Protein AF-A0A1W1V4Y1-F1 (afdb_monomer)

Solvent-accessible surface area (backbone atoms only — not comparable to full-atom values): 14354 Å² total; per-residue (Å²): 135,88,80,83,41,69,47,66,32,43,79,47,67,92,72,78,54,68,66,58,36,51,53,50,29,62,53,61,60,69,43,71,47,41,25,18,29,43,71,65,24,47,49,53,44,54,77,44,65,45,82,58,72,76,42,79,28,18,48,56,72,41,52,52,57,50,89,77,50,53,42,65,62,13,47,52,56,36,49,77,66,70,46,64,80,89,38,52,30,38,37,36,24,46,59,70,66,102,56,64,66,65,32,44,44,20,54,12,54,33,50,32,54,44,32,75,73,54,34,37,40,34,30,46,45,85,48,68,71,68,14,50,58,31,47,49,58,24,58,72,62,32,85,56,82,66,43,72,58,89,66,82,69,51,75,66,54,46,43,8,36,56,46,58,33,59,34,38,38,26,51,39,56,66,58,50,51,43,28,52,37,46,52,35,32,70,45,57,37,30,88,47,72,68,41,51,55,52,38,42,68,67,68,49,78,91,68,47,44,51,89,75,41,46,32,73,58,54,42,49,50,52,51,50,40,62,78,41,27,70,61,49,29,53,52,40,61,59,47,44,52,61,42,21,60,29,14,43,48,46,56,55,52,50,51,54,62,51,51,57,55,53,57,58,58,76,75,108

pLDDT: mean 93.28, std 7.86, range [42.66, 98.88]

Foldseek 3Di:
DDDAAEAAQAADDPPDDPVVLQVCLVVQLPHPYAEHAFPVSVVSNVVSVRPGDYHHFHALLLLDALVPQALVLLVVLCVVLVWPLVFAEEEEEEADDPADLVLLLLVQVLQLVVVVVGYAYEYDYPDPPRRVVSVVSSVVN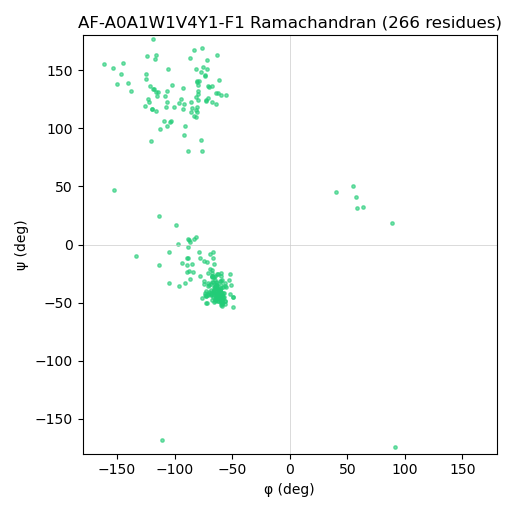HPGDHTYDHDDDDLSSLLSNLLSHAEYEYQDQSNVSSNLNNLHQYAYAYPDVSSQRVCVLLPDRPHHYSRDRHNVSSNVSRVVSNVCSVVSSVSSVVSSVVNNVSSCVSVVVVVVSVVVVVVVVVVD

Mean predicted aligned error: 4.72 Å

Organism: NCBI:txid656914

Nearest PDB structures (foldseek):
  9cm8-assembly1_A  TM=6.170E-01  e=1.770E-06  Paenibacillus alvei
  6vlc-assembly1_A  TM=6.369E-01  e=9.002E-06  Neisseria meningitidis Z2491
  3ot5-assembly5_A  TM=6.126E-01  e=2.088E-05  Listeria monocytogenes EGD-e
  3tov-assembly1_A  TM=5.049E-01  e=1.065E-05  Veillonella parvula DSM 2008
  3ot5-assembly5_C-2  TM=6.397E-01  e=1.188E-04  Listeria monocytogenes EGD-e

Sequence (268 aa):
MRKKILIYSQGIGPVTDKRNRLLTGIILNKVAAITVRDTESKKDLEDMKIKQEIILAADPVLGNEAEEIDENIGQELLELANVDINKKLLAVSLREWPVERENYEAIARTCDHFAAEGWEIIFLPMHFPDDISAGREVLKEMKEEAVLLKQNYSPYETLCILKKCDLIVSMRLHALIMGAVVQKPIVAISYDPKIDSFMQSLGFYDILQINNLKENKLTGQIQTAWDQKDTIISDLKVKSRELKIRALIPAEKAQELLKDNLLSKAKQ

Radius of gyration: 20.4 Å; Cα contacts (8 Å, |Δi|>4): 456; chains: 1; bounding box: 54×40×56 Å

Secondary structure (DSSP, 8-state):
-----EEEEE-------HHHHHHHHHHHTTSSEEEESSHHHHHHHHTTT--S-EEE---GGGGS-GGGS-HHHHHHHHHHTT--TTSEEEEEE-------HHHHHHHHHHHHHHHHTTEEEEE--SSTTTTHHHHHHHHHH-SS--EEP-S---HHHHHHHHHH-SEEEESSHHHHHHHHHTT--EEEEESSHHHHHHHHHTT----EEGGG--HHHHHHHHHHHHHTHHHHHHHHHHHHHHHHHHHHHHHHHHHHHHHHHHHHHHT-

InterPro domains:
  IPR007345 Polysaccharide pyruvyl transferase [PF04230] (2-193)

Structure (mmCIF, N/CA/C/O backbone):
data_AF-A0A1W1V4Y1-F1
#
_entry.id   AF-A0A1W1V4Y1-F1
#
loop_
_atom_site.group_PDB
_atom_site.id
_atom_site.type_symbol
_atom_site.label_atom_id
_atom_site.label_alt_id
_atom_site.label_comp_id
_atom_site.label_asym_id
_atom_site.label_entity_id
_atom_site.label_seq_id
_atom_site.pdbx_PDB_ins_code
_atom_site.Cartn_x
_atom_site.Cartn_y
_atom_site.Cartn_z
_atom_site.occupancy
_atom_site.B_iso_or_equiv
_atom_site.auth_seq_id
_atom_site.auth_comp_id
_atom_site.auth_asym_id
_atom_site.auth_atom_id
_atom_site.pdbx_PDB_model_num
ATOM 1 N N . MET A 1 1 ? -35.284 -6.840 18.418 1.00 49.84 1 MET A N 1
ATOM 2 C CA . MET A 1 1 ? -33.878 -7.144 18.778 1.00 49.84 1 MET A CA 1
ATOM 3 C C . MET A 1 1 ? -32.990 -5.968 18.389 1.00 49.84 1 MET A C 1
ATOM 5 O O . MET A 1 1 ? -32.920 -5.663 17.206 1.00 49.84 1 MET A O 1
ATOM 9 N N . ARG A 1 2 ? -32.337 -5.285 19.340 1.00 77.25 2 ARG A N 1
ATOM 10 C CA . ARG A 1 2 ? -31.279 -4.309 19.014 1.00 77.25 2 ARG A CA 1
ATOM 11 C C . ARG A 1 2 ? -29.973 -5.083 18.816 1.00 77.25 2 ARG A C 1
ATOM 13 O O . ARG A 1 2 ? -29.476 -5.671 19.769 1.00 77.25 2 ARG A O 1
ATOM 20 N N . LYS A 1 3 ? -29.466 -5.147 17.580 1.00 86.62 3 LYS A N 1
ATOM 21 C CA . LYS A 1 3 ? -28.148 -5.736 17.291 1.00 86.62 3 LYS A CA 1
ATOM 22 C C . LYS A 1 3 ? -27.060 -4.800 17.835 1.00 86.62 3 LYS A C 1
ATOM 24 O O . LYS A 1 3 ? -27.172 -3.590 17.653 1.00 86.62 3 LYS A O 1
ATOM 29 N N . LYS A 1 4 ? -26.032 -5.346 18.495 1.00 90.81 4 LYS A N 1
ATOM 30 C CA . LYS A 1 4 ? -24.825 -4.588 18.868 1.00 90.81 4 LYS A CA 1
ATOM 31 C C . LYS A 1 4 ? -24.032 -4.274 17.592 1.00 90.81 4 LYS A C 1
ATOM 33 O O . LYS A 1 4 ? -23.889 -5.152 16.745 1.00 90.81 4 LYS A O 1
ATOM 38 N N . ILE A 1 5 ? -23.554 -3.040 17.453 1.00 93.75 5 ILE A N 1
ATOM 39 C CA . ILE A 1 5 ? -22.795 -2.565 16.284 1.00 93.75 5 ILE A CA 1
ATOM 40 C C . ILE A 1 5 ? -21.389 -2.191 16.755 1.00 93.75 5 ILE A C 1
ATOM 42 O O . ILE A 1 5 ? -21.265 -1.467 17.735 1.00 93.75 5 ILE A O 1
ATOM 46 N N . LEU A 1 6 ? -20.350 -2.659 16.071 1.00 95.12 6 LEU A N 1
ATOM 47 C CA . LEU A 1 6 ? -18.959 -2.264 16.299 1.00 95.12 6 LEU A CA 1
ATOM 48 C C . LEU A 1 6 ? -18.459 -1.552 15.044 1.00 95.12 6 LEU A C 1
ATOM 50 O O . LEU A 1 6 ? -18.577 -2.096 13.947 1.00 95.12 6 LEU A O 1
ATOM 54 N N . ILE A 1 7 ? -17.898 -0.354 15.202 1.00 95.75 7 ILE A N 1
ATOM 55 C CA . ILE A 1 7 ? -17.102 0.260 14.136 1.00 95.75 7 ILE A CA 1
ATOM 56 C C . ILE A 1 7 ? -15.712 -0.358 14.196 1.00 95.75 7 ILE A C 1
ATOM 58 O O . ILE A 1 7 ? -15.049 -0.252 15.227 1.00 95.75 7 ILE A O 1
ATOM 62 N N . TYR A 1 8 ? -15.313 -1.034 13.121 1.00 95.44 8 TYR A N 1
ATOM 63 C CA . TYR A 1 8 ? -14.134 -1.896 13.076 1.00 95.44 8 TYR A CA 1
ATOM 64 C C . TYR A 1 8 ? -13.010 -1.231 12.273 1.00 95.44 8 TYR A C 1
ATOM 66 O O . TYR A 1 8 ? -13.080 -1.203 11.042 1.00 95.44 8 TYR A O 1
ATOM 74 N N . SER A 1 9 ? -12.024 -0.660 12.974 1.00 93.81 9 SER A N 1
ATOM 75 C CA . SER A 1 9 ? -10.839 0.025 12.434 1.00 93.81 9 SER A CA 1
ATOM 76 C C . SER A 1 9 ? -11.112 0.898 11.208 1.00 93.81 9 SER A C 1
ATOM 78 O O . SER A 1 9 ? -10.392 0.853 10.213 1.00 93.81 9 SER A O 1
ATOM 80 N N . GLN A 1 10 ? -12.175 1.700 11.249 1.00 90.44 10 GLN A N 1
ATOM 81 C CA . GLN A 1 10 ? -12.516 2.545 10.108 1.00 90.44 10 GLN A CA 1
ATOM 82 C C . GLN A 1 10 ? -11.640 3.796 10.077 1.00 90.44 10 GLN A C 1
ATOM 84 O O . GLN A 1 10 ? -11.431 4.440 11.105 1.00 90.44 10 GLN A O 1
ATOM 89 N N . GLY A 1 11 ? -11.166 4.147 8.881 1.00 88.62 11 GLY A N 1
ATOM 90 C CA . GLY A 1 11 ? -10.631 5.477 8.609 1.00 88.62 11 GLY A CA 1
ATOM 91 C C . GLY A 1 11 ? -11.790 6.436 8.344 1.00 88.62 11 GLY A C 1
ATOM 92 O O . GLY A 1 11 ? -12.515 6.267 7.364 1.00 88.62 11 GLY A O 1
ATOM 93 N N . ILE A 1 12 ? -11.981 7.433 9.200 1.00 87.69 12 ILE A N 1
ATOM 94 C CA . ILE A 1 12 ? -13.090 8.384 9.156 1.00 87.69 12 ILE A CA 1
ATOM 95 C C . ILE A 1 12 ? -12.558 9.782 8.860 1.00 87.69 12 ILE A C 1
ATOM 97 O O . ILE A 1 12 ? -11.643 10.272 9.507 1.00 87.69 12 ILE A O 1
ATOM 101 N N . GLY A 1 13 ? -13.191 10.435 7.889 1.00 79.38 13 GLY A N 1
ATOM 102 C CA . GLY A 1 13 ? -12.946 11.834 7.579 1.00 79.38 13 GLY A CA 1
ATOM 103 C C . GLY A 1 13 ? -11.862 12.107 6.526 1.00 79.38 13 GLY A C 1
ATOM 104 O O . GLY A 1 13 ? -11.380 11.163 5.883 1.00 79.38 13 GLY A O 1
ATOM 105 N N . PRO A 1 14 ? -11.538 13.399 6.308 1.00 81.62 14 PRO A N 1
ATOM 106 C CA . PRO A 1 14 ? -12.133 14.541 7.009 1.00 81.62 14 PRO A CA 1
ATOM 107 C C . PRO A 1 14 ? -13.616 14.738 6.646 1.00 81.62 14 PRO A C 1
ATOM 109 O O . PRO A 1 14 ? -13.966 14.894 5.476 1.00 81.62 14 PRO A O 1
ATOM 112 N N . VAL A 1 15 ? -14.516 14.725 7.637 1.00 86.00 15 VAL A N 1
ATOM 113 C CA . VAL A 1 15 ? -15.945 15.017 7.397 1.00 86.00 15 VAL A CA 1
ATOM 114 C C . VAL A 1 15 ? -16.171 16.512 7.587 1.00 86.00 15 VAL A C 1
ATOM 116 O O . VAL A 1 15 ? -16.256 17.000 8.716 1.00 86.00 15 VAL A O 1
ATOM 119 N N . THR A 1 16 ? -16.270 17.247 6.481 1.00 87.62 16 THR A N 1
ATOM 120 C CA . THR A 1 16 ? -16.309 18.720 6.488 1.00 87.62 16 THR A CA 1
ATOM 121 C C . THR A 1 16 ? -17.725 19.303 6.570 1.00 87.62 16 THR A C 1
ATOM 123 O O . THR A 1 16 ? -17.928 20.331 7.218 1.00 87.62 16 THR A O 1
ATOM 126 N N . ASP A 1 17 ? -18.735 18.651 5.978 1.00 92.88 17 ASP A N 1
ATOM 127 C CA . ASP A 1 17 ? -20.126 19.135 6.009 1.00 92.88 17 ASP A CA 1
ATOM 128 C C . ASP A 1 17 ? -20.740 18.994 7.416 1.00 92.88 17 ASP A C 1
ATOM 130 O O . ASP A 1 17 ? -20.778 17.912 8.008 1.00 92.88 17 ASP A O 1
ATOM 134 N N . LYS A 1 18 ? -21.270 20.103 7.951 1.00 92.12 18 LYS A N 1
ATOM 135 C CA . LYS A 1 18 ? -21.829 20.179 9.313 1.00 92.12 18 LYS A CA 1
ATOM 136 C C . LYS A 1 18 ? -22.992 19.209 9.554 1.00 92.12 18 LYS A C 1
ATOM 138 O O . LYS A 1 18 ? -23.121 18.694 10.664 1.00 92.12 18 LYS A O 1
ATOM 143 N N . ARG A 1 19 ? -23.840 18.955 8.550 1.00 93.94 19 ARG A N 1
ATOM 144 C CA . ARG A 1 19 ? -24.970 18.017 8.666 1.00 93.94 19 ARG A CA 1
ATOM 145 C C . ARG A 1 19 ? -24.456 16.587 8.742 1.00 93.94 19 ARG A C 1
ATOM 147 O O . ARG A 1 19 ? -24.913 15.835 9.599 1.00 93.94 19 ARG A O 1
ATOM 154 N N . ASN A 1 20 ? -23.465 16.247 7.920 1.00 92.88 20 ASN A N 1
ATOM 155 C CA . ASN A 1 20 ? -22.825 14.932 7.963 1.00 92.88 20 ASN A CA 1
ATOM 156 C C . ASN A 1 20 ? -22.153 14.699 9.319 1.00 92.88 20 ASN A C 1
ATOM 158 O O . ASN A 1 20 ? -22.363 13.654 9.923 1.00 92.88 20 ASN A O 1
ATOM 162 N N . ARG A 1 21 ? -21.441 15.698 9.858 1.00 93.06 21 ARG A N 1
ATOM 163 C CA . ARG A 1 21 ? -20.854 15.624 11.209 1.00 93.06 21 ARG A CA 1
ATOM 164 C C . ARG A 1 21 ? -21.907 15.363 12.290 1.00 93.06 21 ARG A C 1
ATOM 166 O O . ARG A 1 21 ? -21.713 14.495 13.138 1.00 93.06 21 ARG A O 1
ATOM 173 N N . LEU A 1 22 ? -23.038 16.074 12.246 1.00 91.38 22 LEU A N 1
ATOM 174 C CA . LEU A 1 22 ? -24.136 15.879 13.199 1.00 91.38 22 LEU A CA 1
ATOM 175 C C . LEU A 1 22 ? -24.725 14.463 13.110 1.00 91.38 22 LEU A C 1
ATOM 177 O O . LEU A 1 22 ? -24.887 13.800 14.134 1.00 91.38 22 LEU A O 1
ATOM 181 N N . LEU A 1 23 ? -25.035 13.994 11.899 1.00 92.62 23 LEU A N 1
ATOM 182 C CA . LEU A 1 23 ? -25.598 12.659 11.677 1.00 92.62 23 LEU A CA 1
ATOM 183 C C . LEU A 1 23 ? -24.630 11.557 12.115 1.00 92.62 23 LEU A C 1
ATOM 185 O O . LEU A 1 23 ? -25.038 10.644 12.834 1.00 92.62 23 LEU A O 1
ATOM 189 N N . THR A 1 24 ? -23.350 11.678 11.757 1.00 92.25 24 THR A N 1
ATOM 190 C CA . THR A 1 24 ? -22.285 10.772 12.201 1.00 92.25 24 THR A CA 1
ATOM 191 C C . THR A 1 24 ? -22.227 10.714 13.723 1.00 92.25 24 THR A C 1
ATOM 193 O O . THR A 1 24 ? -22.294 9.625 14.289 1.00 92.25 24 THR A O 1
ATOM 196 N N . GLY A 1 25 ? -22.219 11.863 14.408 1.00 91.75 25 GLY A N 1
ATOM 197 C CA . GLY A 1 25 ? -22.251 11.912 15.870 1.00 91.75 25 GLY A CA 1
ATOM 198 C C . GLY A 1 25 ? -23.483 11.221 16.468 1.00 91.75 25 GLY A C 1
ATOM 199 O O . GLY A 1 25 ? -23.361 10.453 17.422 1.00 91.75 25 GLY A O 1
ATOM 200 N N . ILE A 1 26 ? -24.677 11.430 15.903 1.00 91.44 26 ILE A N 1
ATOM 201 C CA . ILE A 1 26 ? -25.915 10.779 16.374 1.00 91.44 26 ILE A CA 1
ATOM 202 C C . ILE A 1 26 ? -25.847 9.254 16.221 1.00 91.44 26 ILE A C 1
ATOM 204 O O . ILE A 1 26 ? -26.304 8.533 17.111 1.00 91.44 26 ILE A O 1
ATOM 208 N N . ILE A 1 27 ? -25.322 8.760 15.099 1.00 92.19 27 ILE A N 1
ATOM 209 C CA . ILE A 1 27 ? -25.234 7.324 14.805 1.00 92.19 27 ILE A CA 1
ATOM 210 C C . ILE A 1 27 ? -24.165 6.671 15.677 1.00 92.19 27 ILE A C 1
ATOM 212 O O . ILE A 1 27 ? -24.445 5.678 16.347 1.00 92.19 27 ILE A O 1
ATOM 216 N N . LEU A 1 28 ? -22.964 7.248 15.713 1.00 93.88 28 LEU A N 1
ATOM 217 C CA . LEU A 1 28 ? -21.830 6.681 16.434 1.00 93.88 28 LEU A CA 1
ATOM 218 C C . LEU A 1 28 ? -22.039 6.681 17.948 1.00 93.88 28 LEU A C 1
ATOM 220 O O . LEU A 1 28 ? -21.608 5.754 18.614 1.00 93.88 28 LEU A O 1
ATOM 224 N N . ASN A 1 29 ? -22.818 7.609 18.507 1.00 92.62 29 ASN A N 1
ATOM 225 C CA . ASN A 1 29 ? -23.200 7.536 19.921 1.00 92.62 29 ASN A CA 1
ATOM 226 C C . ASN A 1 29 ? -24.169 6.383 20.266 1.00 92.62 29 ASN A C 1
ATOM 228 O O . ASN A 1 29 ? -24.440 6.160 21.447 1.00 92.62 29 ASN A O 1
ATOM 232 N N . LYS A 1 30 ? -24.708 5.657 19.276 1.00 92.25 30 LYS A N 1
ATOM 233 C CA . LYS A 1 30 ? -25.628 4.519 19.472 1.00 92.25 30 LYS A CA 1
ATOM 234 C C . LYS A 1 30 ? -24.982 3.153 19.235 1.00 92.25 30 LYS A C 1
ATOM 236 O O . LYS A 1 30 ? -25.651 2.140 19.447 1.00 92.25 30 LYS A O 1
ATOM 241 N N . VAL A 1 31 ? -23.739 3.106 18.759 1.00 93.62 31 VAL A N 1
ATOM 242 C CA . VAL A 1 31 ? -23.027 1.839 18.532 1.00 93.62 31 VAL A CA 1
ATOM 243 C C . VAL A 1 31 ? -22.543 1.259 19.867 1.00 93.62 31 VAL A C 1
ATOM 245 O O . VAL A 1 31 ? -22.683 1.889 20.908 1.00 93.62 31 VAL A O 1
ATOM 248 N N . ALA A 1 32 ? -22.072 0.019 19.883 1.00 94.25 32 ALA A N 1
ATOM 249 C CA . ALA A 1 32 ? -21.598 -0.636 21.101 1.00 94.25 32 ALA A CA 1
ATOM 250 C C . ALA A 1 32 ? -20.122 -0.333 21.396 1.00 94.25 32 ALA A C 1
ATOM 252 O O . ALA A 1 32 ? -19.730 -0.336 22.558 1.00 94.25 32 ALA A O 1
ATOM 253 N N . ALA A 1 33 ? -19.317 -0.103 20.357 1.00 95.38 33 ALA A N 1
ATOM 254 C CA . ALA A 1 33 ? -17.924 0.307 20.476 1.00 95.38 33 ALA A CA 1
ATOM 255 C C . ALA A 1 33 ? -17.425 0.928 19.166 1.00 95.38 33 ALA A C 1
ATOM 257 O O . ALA A 1 33 ? -17.943 0.629 18.080 1.00 95.38 33 ALA A O 1
ATOM 258 N N . ILE A 1 34 ? -16.401 1.772 19.280 1.00 96.88 34 ILE A N 1
ATOM 259 C CA . ILE A 1 34 ? -15.782 2.467 18.156 1.00 96.88 34 ILE A CA 1
ATOM 260 C C . ILE A 1 34 ? -14.284 2.187 18.168 1.00 96.88 34 ILE A C 1
ATOM 262 O O . ILE A 1 34 ? -13.589 2.554 19.113 1.00 96.88 34 ILE A O 1
ATOM 266 N N . THR A 1 35 ? -13.793 1.571 17.095 1.00 96.81 35 THR A N 1
ATOM 267 C CA . THR A 1 35 ? -12.362 1.457 16.807 1.00 96.81 35 THR A CA 1
ATOM 268 C C . THR A 1 35 ? -12.050 2.174 15.496 1.00 96.81 35 THR A C 1
ATOM 270 O O . THR A 1 35 ? -12.777 2.029 14.507 1.00 96.81 35 THR A O 1
ATOM 273 N N . VAL A 1 36 ? -10.986 2.972 15.494 1.00 94.81 36 VAL A N 1
ATOM 274 C CA . VAL A 1 36 ? -10.492 3.714 14.323 1.00 94.81 36 VAL A CA 1
ATOM 275 C C . VAL A 1 36 ? -9.030 3.371 14.083 1.00 94.81 36 VAL A C 1
ATOM 277 O O . VAL A 1 36 ? -8.308 3.107 15.039 1.00 94.81 36 VAL A O 1
ATOM 280 N N . ARG A 1 37 ? -8.598 3.345 12.820 1.00 91.19 37 ARG A N 1
ATOM 281 C CA . ARG A 1 37 ? -7.256 2.853 12.452 1.00 91.19 37 ARG A CA 1
ATOM 282 C C . ARG A 1 37 ? -6.146 3.903 12.471 1.00 91.19 37 ARG A C 1
ATOM 284 O O . ARG A 1 37 ? -4.982 3.541 12.349 1.00 91.19 37 ARG A O 1
ATOM 291 N N . ASP A 1 38 ? -6.500 5.181 12.572 1.00 87.88 38 ASP A N 1
ATOM 292 C CA . ASP A 1 38 ? -5.559 6.297 12.487 1.00 87.88 38 ASP A CA 1
ATOM 293 C C . ASP A 1 38 ? -5.950 7.456 13.420 1.00 87.88 38 ASP A C 1
ATOM 295 O O . ASP A 1 38 ? -7.097 7.586 13.871 1.00 87.88 38 ASP A O 1
ATOM 299 N N . THR A 1 39 ? -4.951 8.265 13.775 1.00 89.19 39 THR A N 1
ATOM 300 C CA . THR A 1 39 ? -5.067 9.367 14.741 1.00 89.19 39 THR A CA 1
ATOM 301 C C . THR A 1 39 ? -5.943 10.504 14.235 1.00 89.19 39 THR A C 1
ATOM 303 O O . THR A 1 39 ? -6.649 11.142 15.014 1.00 89.19 39 THR A O 1
ATOM 306 N N . GLU A 1 40 ? -5.931 10.732 12.931 1.00 88.19 40 GLU A N 1
ATOM 307 C CA . GLU A 1 40 ? -6.703 11.738 12.223 1.00 88.19 40 GLU A CA 1
ATOM 308 C C . GLU A 1 40 ? -8.186 11.416 12.344 1.00 88.19 40 GLU A C 1
ATOM 310 O O . GLU A 1 40 ? -8.960 12.272 12.756 1.00 88.19 40 GLU A O 1
ATOM 315 N N . SER A 1 41 ? -8.564 10.159 12.111 1.00 91.12 41 SER A N 1
ATOM 316 C CA . SER A 1 41 ? -9.927 9.666 12.304 1.00 91.12 41 SER A CA 1
ATOM 317 C C . SER A 1 41 ? -10.392 9.828 13.742 1.00 91.12 41 SER A C 1
ATOM 319 O O . SER A 1 41 ? -11.521 10.258 13.982 1.00 91.12 41 SER A O 1
ATOM 321 N N . LYS A 1 42 ? -9.528 9.506 14.714 1.00 92.94 42 LYS A N 1
ATOM 322 C CA . LYS A 1 42 ? -9.837 9.704 16.135 1.00 92.94 42 LYS A CA 1
ATOM 323 C C . LYS A 1 42 ? -10.121 11.175 16.432 1.00 92.94 42 LYS A C 1
ATOM 325 O O . LYS A 1 42 ? -11.165 11.480 17.003 1.00 92.94 42 LYS A O 1
ATOM 330 N N . LYS A 1 43 ? -9.242 12.069 15.984 1.00 91.00 43 LYS A N 1
ATOM 331 C CA . LYS A 1 43 ? -9.396 13.516 16.149 1.00 91.00 43 LYS A CA 1
ATOM 332 C C . LYS A 1 43 ? -10.674 14.030 15.483 1.00 91.00 43 LYS A C 1
ATOM 334 O O . LYS A 1 43 ? -11.434 14.771 16.097 1.00 91.00 43 LYS A O 1
ATOM 339 N N . ASP A 1 44 ? -10.958 13.581 14.263 1.00 91.00 44 ASP A N 1
ATOM 340 C CA . ASP A 1 44 ? -12.153 13.973 13.514 1.00 91.00 44 ASP A CA 1
ATOM 341 C C . ASP A 1 44 ? -13.437 13.630 14.280 1.00 91.00 44 ASP A C 1
ATOM 343 O O . ASP A 1 44 ? -14.371 14.436 14.333 1.00 91.00 44 ASP A O 1
ATOM 347 N N . LEU A 1 45 ? -13.465 12.445 14.899 1.00 93.06 45 LEU A N 1
ATOM 348 C CA . LEU A 1 45 ? -14.553 11.961 15.744 1.00 93.06 45 LEU A CA 1
ATOM 349 C C . LEU A 1 45 ? -14.659 12.704 17.087 1.00 93.06 45 LEU A C 1
ATOM 351 O O . LEU A 1 45 ? -15.770 13.024 17.524 1.00 93.06 45 LEU A O 1
ATOM 355 N N . GLU A 1 46 ? -13.532 13.005 17.733 1.00 91.69 46 GLU A N 1
ATOM 356 C CA . GLU A 1 46 ? -13.475 13.821 18.955 1.00 91.69 46 GLU A CA 1
ATOM 357 C C . GLU A 1 46 ? -14.031 15.229 18.696 1.00 91.69 46 GLU A C 1
ATOM 359 O O . GLU A 1 46 ? -14.888 15.714 19.442 1.00 91.69 46 GLU A O 1
ATOM 364 N N . ASP A 1 47 ? -13.674 15.833 17.561 1.00 90.44 47 ASP A N 1
ATOM 365 C CA . ASP A 1 47 ? -14.190 17.127 17.109 1.00 90.44 47 ASP A CA 1
ATOM 366 C C . ASP A 1 47 ? -15.698 17.085 16.775 1.00 90.44 47 ASP A C 1
ATOM 368 O O . ASP A 1 47 ? -16.355 18.127 16.667 1.00 90.44 47 ASP A O 1
ATOM 372 N N . MET A 1 48 ? -16.290 15.899 16.583 1.00 91.06 48 MET A N 1
ATOM 373 C CA . MET A 1 48 ? -17.748 15.707 16.464 1.00 91.06 48 MET A CA 1
ATOM 374 C C . MET A 1 48 ? -18.442 15.538 17.823 1.00 91.06 48 MET A C 1
ATOM 376 O O . MET A 1 48 ? -19.663 15.366 17.867 1.00 91.06 48 MET A O 1
ATOM 380 N N . LYS A 1 49 ? -17.700 15.627 18.936 1.00 88.75 49 LYS A N 1
ATOM 381 C CA . LYS A 1 49 ? -18.196 15.480 20.314 1.00 88.75 49 LYS A CA 1
ATOM 382 C C . LYS A 1 49 ? -18.889 14.136 20.553 1.00 88.75 49 LYS A C 1
ATOM 384 O O . LYS A 1 49 ? -19.935 14.062 21.209 1.00 88.75 49 LYS A O 1
ATOM 389 N N . ILE A 1 50 ? -18.322 13.068 19.996 1.00 90.75 50 ILE A N 1
ATOM 390 C CA . ILE A 1 50 ? -1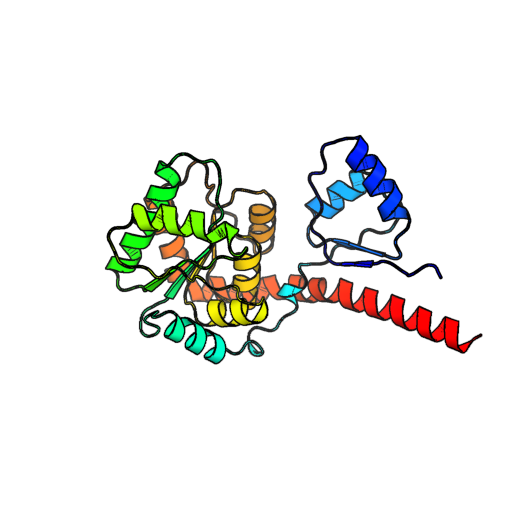8.756 11.703 20.299 1.00 90.75 50 ILE A CA 1
ATOM 391 C C . ILE A 1 50 ? -18.470 11.419 21.775 1.00 90.75 50 ILE A C 1
ATOM 393 O O . ILE A 1 50 ? -17.393 11.712 22.277 1.00 90.75 50 ILE A O 1
ATOM 397 N N . LYS A 1 51 ? -19.476 10.902 22.486 1.00 88.75 51 LYS A N 1
ATOM 398 C CA . LYS A 1 51 ? -19.422 10.649 23.933 1.00 88.75 51 LYS A CA 1
ATOM 399 C C . LYS A 1 51 ? -18.887 9.261 24.268 1.00 88.75 51 LYS A C 1
ATOM 401 O O . LYS A 1 51 ? -18.562 9.004 25.421 1.00 88.75 51 LYS A O 1
ATOM 406 N N . GLN A 1 52 ? -18.884 8.356 23.293 1.00 90.31 52 GLN A N 1
ATOM 407 C CA . GLN A 1 52 ? -18.310 7.027 23.456 1.00 90.31 52 GLN A CA 1
ATOM 408 C C . GLN A 1 52 ? -16.788 7.087 23.419 1.00 90.31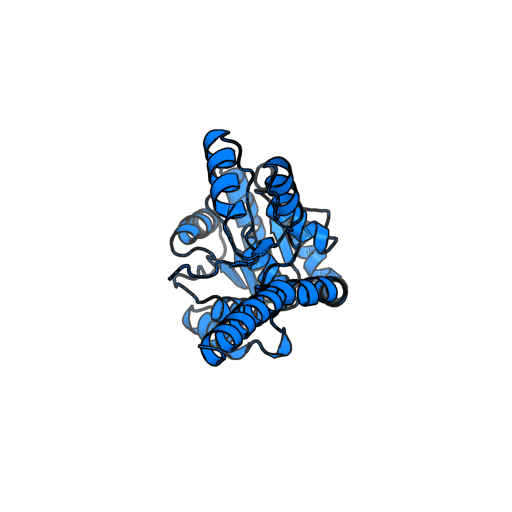 52 GLN A C 1
ATOM 410 O O . GLN A 1 52 ? -16.212 7.956 22.770 1.00 90.31 52 GLN A O 1
ATOM 415 N N . GLU A 1 53 ? -16.155 6.126 24.084 1.00 93.62 53 GLU A N 1
ATOM 416 C CA . GLU A 1 53 ? -14.722 5.906 23.951 1.00 93.62 53 GLU A CA 1
ATOM 417 C C . GLU A 1 53 ? -14.370 5.580 22.492 1.00 93.62 53 GLU A C 1
ATOM 419 O O . GLU A 1 53 ? -14.972 4.698 21.871 1.00 93.62 53 GLU A O 1
ATOM 424 N N . ILE A 1 54 ? -13.391 6.308 21.952 1.00 95.75 54 ILE A N 1
ATOM 425 C CA . ILE A 1 54 ? -12.835 6.077 20.619 1.00 95.75 54 ILE A CA 1
ATOM 426 C C . ILE A 1 54 ? -11.489 5.382 20.799 1.00 95.75 54 ILE A C 1
ATOM 428 O O . ILE A 1 54 ? -10.494 5.995 21.205 1.00 95.75 54 ILE A O 1
ATOM 432 N N . ILE A 1 55 ? -11.470 4.090 20.496 1.00 95.94 55 ILE A N 1
ATOM 433 C CA . ILE A 1 55 ? -10.292 3.249 20.661 1.00 95.94 55 ILE A CA 1
ATOM 434 C C . ILE A 1 55 ? -9.437 3.371 19.399 1.00 95.94 55 ILE A C 1
ATOM 436 O O . ILE A 1 55 ? -9.899 3.102 18.288 1.00 95.94 55 ILE A O 1
ATOM 440 N N . LEU A 1 56 ? -8.185 3.790 19.572 1.00 94.38 56 LEU A N 1
ATOM 441 C CA . LEU A 1 56 ? -7.217 3.824 18.482 1.00 94.38 56 LEU A CA 1
ATOM 442 C C . LEU A 1 56 ? -6.654 2.415 18.278 1.00 94.38 56 LEU A C 1
ATOM 444 O O . LEU A 1 56 ? -5.968 1.882 19.147 1.00 94.38 56 LEU A O 1
ATOM 448 N N . ALA A 1 57 ? -6.961 1.835 17.130 1.00 94.44 57 ALA A N 1
ATOM 449 C CA . ALA A 1 57 ? -6.446 0.569 16.639 1.00 94.44 57 ALA A CA 1
ATOM 450 C C . ALA A 1 57 ? -5.525 0.828 15.432 1.00 94.44 57 ALA A C 1
ATOM 452 O O . ALA A 1 57 ? -5.151 1.968 15.159 1.00 94.44 57 ALA A O 1
ATOM 453 N N . ALA A 1 58 ? -5.159 -0.229 14.712 1.00 92.00 58 ALA A N 1
ATOM 454 C CA . ALA A 1 58 ? -4.530 -0.133 13.398 1.00 92.00 58 ALA A CA 1
ATOM 455 C C . ALA A 1 58 ? -5.409 -0.802 12.334 1.00 92.00 58 ALA A C 1
ATOM 457 O O . ALA A 1 58 ? -6.466 -1.365 12.642 1.00 92.00 58 ALA A O 1
ATOM 458 N N . ASP A 1 59 ? -4.987 -0.725 11.073 1.00 92.69 59 ASP A N 1
ATOM 459 C CA . ASP A 1 59 ? -5.665 -1.437 9.996 1.00 92.69 59 ASP A CA 1
ATOM 460 C C . ASP A 1 59 ? -5.599 -2.960 10.240 1.00 92.69 59 ASP A C 1
ATOM 462 O O . ASP A 1 59 ? -4.508 -3.471 10.498 1.00 92.69 59 ASP A O 1
ATOM 466 N N . PRO A 1 60 ? -6.718 -3.705 10.165 1.00 92.12 60 PRO A N 1
ATOM 467 C CA . PRO A 1 60 ? -6.738 -5.137 10.467 1.00 92.12 60 PRO A CA 1
ATOM 468 C C . PRO A 1 60 ? -5.816 -5.969 9.576 1.00 92.12 60 PRO A C 1
ATOM 470 O O . PRO A 1 60 ? -5.381 -7.041 9.989 1.00 92.12 60 PRO A O 1
ATOM 473 N N . VAL A 1 61 ? -5.490 -5.483 8.371 1.00 92.69 61 VAL A N 1
ATOM 474 C CA . VAL A 1 61 ? -4.551 -6.161 7.470 1.00 92.69 61 VAL A CA 1
ATOM 475 C C . VAL A 1 61 ? -3.169 -6.299 8.117 1.00 92.69 61 VAL A C 1
ATOM 477 O O . VAL A 1 61 ? -2.512 -7.315 7.906 1.00 92.69 61 VAL A O 1
ATOM 480 N N . LEU A 1 62 ? -2.768 -5.359 8.982 1.00 92.25 62 LEU A N 1
ATOM 481 C CA . LEU A 1 62 ? -1.511 -5.420 9.746 1.00 92.25 62 LEU A CA 1
ATOM 482 C C . LEU A 1 62 ? -1.482 -6.551 10.783 1.00 92.25 62 LEU A C 1
ATOM 484 O O . LEU A 1 62 ? -0.427 -6.833 11.340 1.00 92.25 62 LEU A O 1
ATOM 488 N N . GLY A 1 63 ? -2.626 -7.188 11.049 1.00 90.75 63 GLY A N 1
ATOM 489 C CA . GLY A 1 63 ? -2.728 -8.366 11.904 1.00 90.75 63 GLY A CA 1
ATOM 490 C C . GLY A 1 63 ? -2.203 -9.654 11.262 1.00 90.75 63 GLY A C 1
ATOM 491 O O . GLY A 1 63 ? -2.008 -10.625 11.986 1.00 90.75 63 GLY A O 1
ATOM 492 N N . ASN A 1 64 ? -1.980 -9.678 9.941 1.00 91.25 64 ASN A N 1
ATOM 493 C CA . ASN A 1 64 ? -1.457 -10.856 9.241 1.00 91.25 64 ASN A CA 1
ATOM 494 C C . ASN A 1 64 ? 0.053 -11.022 9.466 1.00 91.25 64 ASN A C 1
ATOM 496 O O . ASN A 1 64 ? 0.787 -10.039 9.587 1.00 91.25 64 ASN A O 1
ATOM 500 N N . GLU A 1 65 ? 0.514 -12.271 9.471 1.00 89.50 65 GLU A N 1
ATOM 501 C CA . GLU A 1 65 ? 1.934 -12.623 9.537 1.00 89.50 65 GLU A CA 1
ATOM 502 C C . GLU A 1 65 ? 2.511 -12.789 8.136 1.00 89.50 65 GLU A C 1
ATOM 504 O O . GLU A 1 65 ? 1.930 -13.486 7.304 1.00 89.50 65 GLU A O 1
ATOM 509 N N . ALA A 1 66 ? 3.690 -12.218 7.880 1.00 90.38 66 ALA A N 1
ATOM 510 C CA . ALA A 1 66 ? 4.365 -12.385 6.594 1.00 90.38 66 ALA A CA 1
ATOM 511 C C . ALA A 1 66 ? 4.629 -13.866 6.292 1.00 90.38 66 ALA A C 1
ATOM 513 O O . ALA A 1 66 ? 4.531 -14.299 5.145 1.00 90.38 66 ALA A O 1
ATOM 514 N N . GLU A 1 67 ? 4.956 -14.641 7.323 1.00 91.12 67 GLU A N 1
ATOM 515 C CA . GLU A 1 67 ? 5.281 -16.063 7.268 1.00 91.12 67 GLU A CA 1
ATOM 516 C C . GLU A 1 67 ? 4.072 -16.938 6.892 1.00 91.12 67 GLU A C 1
ATOM 518 O O . GLU A 1 67 ? 4.266 -18.009 6.325 1.00 91.12 67 GLU A O 1
ATOM 523 N N . GLU A 1 68 ? 2.842 -16.472 7.142 1.00 92.88 68 GLU A N 1
ATOM 524 C CA . GLU A 1 68 ? 1.591 -17.188 6.829 1.00 92.88 68 GLU A CA 1
ATOM 525 C C . GLU A 1 68 ? 1.046 -16.886 5.420 1.00 92.88 68 GLU A C 1
ATOM 527 O O . GLU A 1 68 ? 0.129 -17.555 4.938 1.00 92.88 68 GLU A O 1
ATOM 532 N N . ILE A 1 69 ? 1.590 -15.876 4.737 1.00 96.31 69 ILE A N 1
ATOM 533 C CA . ILE A 1 69 ? 1.210 -15.548 3.359 1.00 96.31 69 ILE A CA 1
ATOM 534 C C . ILE A 1 69 ? 1.920 -16.503 2.395 1.00 96.31 69 ILE A C 1
ATOM 536 O O . ILE A 1 69 ? 3.149 -16.581 2.397 1.00 96.31 69 ILE A O 1
ATOM 540 N N . ASP A 1 70 ? 1.178 -17.208 1.545 1.00 96.19 70 ASP A N 1
ATOM 541 C CA . ASP A 1 70 ? 1.762 -18.150 0.588 1.00 96.19 70 ASP A CA 1
ATOM 542 C C . ASP A 1 70 ? 2.279 -17.426 -0.664 1.00 96.19 70 ASP A C 1
ATOM 544 O O . ASP A 1 70 ? 1.516 -16.923 -1.487 1.00 96.19 70 ASP A O 1
ATOM 548 N N . GLU A 1 71 ? 3.601 -17.367 -0.820 1.00 94.06 71 GLU A N 1
ATOM 549 C CA . GLU A 1 71 ? 4.225 -16.731 -1.985 1.00 94.06 71 GLU A CA 1
ATOM 550 C C . GLU A 1 71 ? 3.951 -17.499 -3.291 1.00 94.06 71 GLU A C 1
ATOM 552 O O . GLU A 1 71 ? 3.891 -16.876 -4.352 1.00 94.06 71 GLU A O 1
ATOM 557 N N . ASN A 1 72 ? 3.716 -18.818 -3.232 1.00 97.62 72 ASN A N 1
ATOM 558 C CA . ASN A 1 72 ? 3.486 -19.635 -4.430 1.00 97.62 72 ASN A CA 1
ATOM 559 C C . ASN A 1 72 ? 2.183 -19.244 -5.132 1.00 97.62 72 ASN A C 1
ATOM 561 O O . ASN A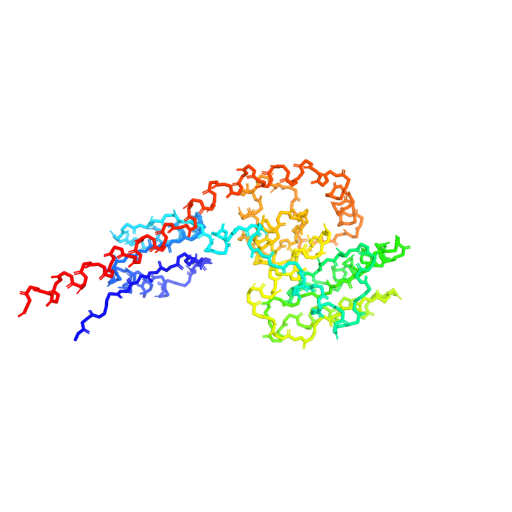 1 72 ? 2.152 -19.160 -6.355 1.00 97.62 72 ASN A O 1
ATOM 565 N N . ILE A 1 73 ? 1.138 -18.900 -4.370 1.00 98.06 73 ILE A N 1
ATOM 566 C CA . ILE A 1 73 ? -0.113 -18.366 -4.931 1.00 98.06 73 ILE A CA 1
ATOM 567 C C . ILE A 1 73 ? 0.172 -17.080 -5.715 1.00 98.06 73 ILE A C 1
ATOM 569 O O . ILE A 1 73 ? -0.333 -16.886 -6.818 1.00 98.06 73 ILE A O 1
ATOM 573 N N . GLY A 1 74 ? 1.006 -16.196 -5.161 1.00 97.94 74 GLY A N 1
ATOM 574 C CA . GLY A 1 74 ? 1.413 -14.962 -5.829 1.00 97.94 74 GLY A CA 1
ATOM 575 C C . GLY A 1 74 ? 2.166 -15.238 -7.125 1.00 97.94 74 GLY A C 1
ATOM 576 O O . GLY A 1 74 ? 1.885 -14.608 -8.141 1.00 97.94 74 GLY A O 1
ATOM 577 N N . GLN A 1 75 ? 3.079 -16.209 -7.098 1.00 98.12 75 GLN A N 1
ATOM 578 C CA . GLN A 1 75 ? 3.818 -16.653 -8.273 1.00 98.12 75 GLN A CA 1
ATOM 579 C C . GLN A 1 75 ? 2.885 -17.176 -9.375 1.00 98.12 75 GLN A C 1
ATOM 581 O O . GLN A 1 75 ? 2.955 -16.681 -10.496 1.00 98.12 75 GLN A O 1
ATOM 586 N N . GLU A 1 76 ? 1.983 -18.107 -9.057 1.00 98.31 76 GLU A N 1
ATOM 587 C CA . GLU A 1 76 ? 1.038 -18.687 -10.022 1.00 98.31 76 GLU A CA 1
ATOM 588 C C . GLU A 1 76 ? 0.153 -17.609 -10.669 1.00 98.31 76 GLU A C 1
ATOM 590 O O . GLU A 1 76 ? -0.031 -17.587 -11.886 1.00 98.31 76 GLU A O 1
ATOM 595 N N . LEU A 1 77 ? -0.362 -16.664 -9.875 1.00 98.38 77 LEU A N 1
ATOM 596 C CA . LEU A 1 77 ? -1.186 -15.560 -10.381 1.00 98.38 77 LEU A CA 1
ATOM 597 C C . LEU A 1 77 ? -0.408 -14.622 -11.314 1.00 98.38 77 LEU A C 1
ATOM 599 O O . LEU A 1 77 ? -0.968 -14.124 -12.294 1.00 98.38 77 LEU A O 1
ATOM 603 N N . LEU A 1 78 ? 0.870 -14.377 -11.019 1.00 98.50 78 LEU A N 1
ATOM 604 C CA . LEU A 1 78 ? 1.751 -13.554 -11.846 1.00 98.50 78 LEU A CA 1
ATOM 605 C C . LEU A 1 78 ? 2.119 -14.263 -13.157 1.00 98.50 78 LEU A C 1
ATOM 607 O O . LEU A 1 78 ? 2.025 -13.653 -14.223 1.00 98.50 78 LEU A O 1
ATOM 611 N N . GLU A 1 79 ? 2.442 -15.555 -13.110 1.00 97.88 79 GLU A N 1
ATOM 612 C CA . GLU A 1 79 ? 2.690 -16.377 -14.302 1.00 97.88 79 GLU A CA 1
ATOM 613 C C . GLU A 1 79 ? 1.454 -16.429 -15.216 1.00 97.88 79 GLU A C 1
ATOM 615 O O . GLU A 1 79 ? 1.565 -16.213 -16.423 1.00 97.88 79 GLU A O 1
ATOM 620 N N . LEU A 1 80 ? 0.253 -16.613 -14.648 1.00 97.56 80 LEU A N 1
ATOM 621 C CA . LEU A 1 80 ? -1.017 -16.560 -15.390 1.00 97.56 80 LEU A CA 1
ATOM 622 C C . LEU A 1 80 ? -1.258 -15.200 -16.065 1.00 97.56 80 LEU A C 1
ATOM 624 O O . LEU A 1 80 ? -1.956 -15.121 -17.079 1.00 97.56 80 LEU A O 1
ATOM 628 N N . ALA A 1 81 ? -0.689 -14.127 -15.515 1.00 97.25 81 ALA A N 1
ATOM 629 C CA . ALA A 1 81 ? -0.729 -12.790 -16.092 1.00 97.25 81 ALA A CA 1
ATOM 630 C C . ALA A 1 81 ? 0.410 -12.512 -17.096 1.00 97.25 81 ALA A C 1
ATOM 632 O O . ALA A 1 81 ? 0.458 -11.411 -17.643 1.00 97.25 81 ALA A O 1
ATOM 633 N N . ASN A 1 82 ? 1.257 -13.504 -17.398 1.00 96.94 82 ASN A N 1
ATOM 634 C CA . ASN A 1 82 ? 2.453 -13.411 -18.248 1.00 96.94 82 ASN A CA 1
ATOM 635 C C . ASN A 1 82 ? 3.545 -12.479 -17.696 1.00 96.94 82 ASN A C 1
ATOM 637 O O . ASN A 1 82 ? 4.256 -11.835 -18.461 1.00 96.94 82 ASN A O 1
ATOM 641 N N . VAL A 1 83 ? 3.673 -12.395 -16.372 1.00 98.12 83 VAL A N 1
ATOM 642 C CA . VAL A 1 83 ? 4.786 -11.696 -15.716 1.00 98.12 83 VAL A CA 1
ATOM 643 C C . VAL A 1 83 ? 6.017 -12.602 -15.712 1.00 98.12 83 VAL A C 1
ATOM 645 O O . VAL A 1 83 ? 5.930 -13.759 -15.296 1.00 98.12 83 VAL A O 1
ATOM 648 N N . ASP A 1 84 ? 7.179 -12.081 -16.116 1.00 97.38 84 ASP A N 1
ATOM 649 C CA . ASP A 1 84 ? 8.449 -12.800 -15.975 1.00 97.38 84 ASP A CA 1
ATOM 650 C C . ASP A 1 84 ? 8.956 -12.743 -14.528 1.00 97.38 84 ASP A C 1
ATOM 652 O O . ASP A 1 84 ? 9.703 -11.855 -14.119 1.00 97.38 84 ASP A O 1
ATOM 656 N N . ILE A 1 85 ? 8.549 -13.736 -13.743 1.00 96.75 85 ILE A N 1
ATOM 657 C CA . ILE A 1 85 ? 8.891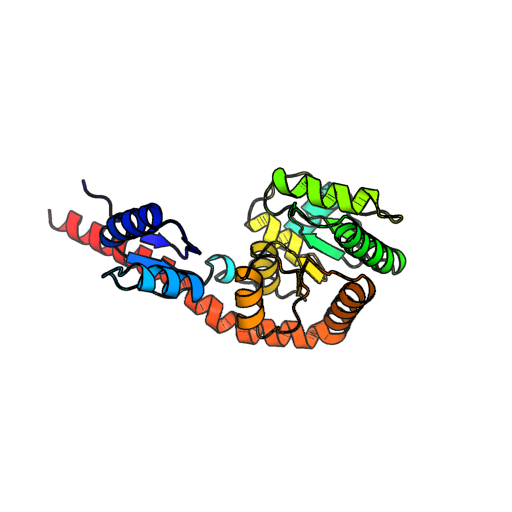 -13.882 -12.323 1.00 96.75 85 ILE A CA 1
ATOM 658 C C . ILE A 1 85 ? 10.378 -14.165 -12.041 1.00 96.75 85 ILE A C 1
ATOM 660 O O . ILE A 1 85 ? 10.762 -14.242 -10.871 1.00 96.75 85 ILE A O 1
ATOM 664 N N . ASN A 1 86 ? 11.202 -14.382 -13.075 1.00 96.69 86 ASN A N 1
ATOM 665 C CA . ASN A 1 86 ? 12.647 -14.592 -12.921 1.00 96.69 86 ASN A CA 1
ATOM 666 C C . ASN A 1 86 ? 13.418 -13.268 -12.860 1.00 96.69 86 ASN A C 1
ATOM 668 O O . ASN A 1 86 ? 14.580 -13.246 -12.446 1.00 96.69 86 ASN A O 1
ATOM 672 N N . LYS A 1 87 ? 12.785 -12.169 -13.282 1.00 97.94 87 LYS A N 1
ATOM 673 C CA . LYS A 1 87 ? 13.301 -10.812 -13.114 1.00 97.94 87 LYS A CA 1
ATOM 674 C C . LYS A 1 87 ? 12.957 -10.283 -11.727 1.00 97.94 87 LYS A C 1
ATOM 676 O O . LYS A 1 87 ? 12.106 -10.821 -11.022 1.00 97.94 87 LYS A O 1
ATOM 681 N N . LYS A 1 88 ? 13.599 -9.174 -11.358 1.00 98.50 88 LYS A N 1
ATOM 682 C CA . LYS A 1 88 ? 13.167 -8.396 -10.194 1.00 98.50 88 LYS A CA 1
ATOM 683 C C . LYS A 1 88 ? 11.816 -7.761 -10.485 1.00 98.50 88 LYS A C 1
ATOM 685 O O . LYS A 1 88 ? 11.634 -7.200 -11.562 1.00 98.50 88 LYS A O 1
ATOM 690 N N . LEU A 1 89 ? 10.906 -7.801 -9.527 1.00 98.81 89 LEU A N 1
ATOM 691 C CA . LEU A 1 89 ? 9.524 -7.376 -9.707 1.00 98.81 89 LEU A CA 1
ATOM 692 C C . LEU A 1 89 ? 9.254 -6.045 -8.998 1.00 98.81 89 LEU A C 1
ATOM 694 O O . LEU A 1 89 ? 9.329 -5.952 -7.768 1.00 98.81 89 LEU A O 1
ATOM 698 N N . LEU A 1 90 ? 8.879 -5.027 -9.772 1.00 98.88 90 LEU A N 1
ATOM 699 C CA . LEU A 1 90 ? 8.443 -3.730 -9.263 1.00 98.88 90 LEU A CA 1
ATOM 700 C C . LEU A 1 90 ? 6.920 -3.615 -9.366 1.00 98.88 90 LEU A C 1
ATOM 702 O O . LEU A 1 90 ? 6.370 -3.406 -10.447 1.00 98.88 90 LEU A O 1
ATOM 706 N N . ALA A 1 91 ? 6.233 -3.722 -8.229 1.00 98.75 91 ALA A N 1
ATOM 707 C CA . ALA A 1 91 ? 4.794 -3.500 -8.165 1.00 98.75 91 ALA A CA 1
ATOM 708 C C . ALA A 1 91 ? 4.480 -2.005 -8.078 1.00 98.75 91 ALA A C 1
ATOM 710 O O . ALA A 1 91 ? 4.948 -1.315 -7.176 1.00 98.75 91 ALA A O 1
ATOM 711 N N . VAL A 1 92 ? 3.627 -1.523 -8.976 1.00 98.75 92 VAL A N 1
ATOM 712 C CA . VAL A 1 92 ? 3.168 -0.138 -9.046 1.00 98.75 92 VAL A CA 1
ATOM 713 C C . VAL A 1 92 ? 1.652 -0.108 -8.882 1.00 98.75 92 VAL A C 1
ATOM 715 O O . VAL A 1 92 ? 0.913 -0.647 -9.704 1.00 98.75 92 VAL A O 1
ATOM 718 N N . SER A 1 93 ? 1.156 0.525 -7.819 1.00 98.25 93 SER A N 1
ATOM 719 C CA . SER A 1 93 ? -0.285 0.663 -7.585 1.00 98.25 93 SER A CA 1
ATOM 720 C C . SER A 1 93 ? -0.725 2.119 -7.611 1.00 98.25 93 SER A C 1
ATOM 722 O O . SER A 1 93 ? -0.340 2.927 -6.764 1.00 98.25 93 SER A O 1
ATOM 724 N N . LEU A 1 94 ? -1.551 2.461 -8.596 1.00 97.12 94 LEU A N 1
ATOM 725 C CA . LEU A 1 94 ? -1.957 3.833 -8.878 1.00 97.12 94 LEU A CA 1
ATOM 726 C C . LEU A 1 94 ? -3.456 4.018 -8.686 1.00 97.12 94 LEU A C 1
ATOM 728 O O . LEU A 1 94 ? -4.226 3.062 -8.655 1.00 97.12 94 LEU A O 1
ATOM 732 N N . ARG A 1 95 ? -3.849 5.283 -8.567 1.00 94.88 95 ARG A N 1
ATOM 733 C CA . ARG A 1 95 ? -5.238 5.729 -8.567 1.00 94.88 95 ARG A CA 1
ATOM 734 C C . ARG A 1 95 ? -5.411 6.779 -9.651 1.00 94.88 95 ARG A C 1
ATOM 736 O O . ARG A 1 95 ? -4.534 7.625 -9.825 1.00 94.88 95 ARG A O 1
ATOM 743 N N . GLU A 1 96 ? -6.553 6.771 -10.329 1.00 92.62 96 GLU A N 1
ATOM 744 C CA . GLU A 1 96 ? -6.916 7.886 -11.201 1.00 92.62 96 GLU A CA 1
ATOM 745 C C . GLU A 1 96 ? -7.100 9.153 -10.361 1.00 92.62 96 GLU A C 1
ATOM 747 O O . GLU A 1 96 ? -7.899 9.190 -9.416 1.00 92.62 96 GLU A O 1
ATOM 752 N N . TRP A 1 97 ? -6.314 10.179 -10.671 1.00 93.56 97 TRP A N 1
ATOM 753 C CA . TRP A 1 97 ? -6.257 11.406 -9.896 1.00 93.56 97 TRP A CA 1
ATOM 754 C C . TRP A 1 97 ? -6.154 12.608 -10.841 1.00 93.56 97 TRP A C 1
ATOM 756 O O . TRP A 1 97 ? -5.437 12.526 -11.839 1.00 93.56 97 TRP A O 1
ATOM 766 N N . PRO A 1 98 ? -6.869 13.718 -10.577 1.00 92.12 98 PRO A N 1
ATOM 767 C CA . PRO A 1 98 ? -6.896 14.870 -11.473 1.00 92.12 98 PRO A CA 1
ATOM 768 C C . PRO A 1 98 ? -5.597 15.678 -11.357 1.00 92.12 98 PRO A C 1
ATOM 770 O O . PRO A 1 98 ? -5.543 16.693 -10.663 1.00 92.12 98 PRO A O 1
ATOM 773 N N . VAL A 1 99 ? -4.547 15.211 -12.029 1.00 91.12 99 VAL A N 1
ATOM 774 C CA . VAL A 1 99 ? -3.228 15.853 -12.086 1.00 91.12 99 VAL A CA 1
ATOM 775 C C . VAL A 1 99 ? -2.802 16.122 -13.514 1.00 91.12 99 VAL A C 1
ATOM 777 O O . VAL A 1 99 ? -3.338 15.559 -14.468 1.00 91.12 99 VAL A O 1
ATOM 780 N N . GLU A 1 100 ? -1.821 17.006 -13.654 1.00 91.62 100 GLU A N 1
ATOM 781 C CA . GLU A 1 100 ? -1.199 17.284 -14.940 1.00 91.62 100 GLU A CA 1
ATOM 782 C C . GLU A 1 100 ? -0.537 16.018 -15.491 1.00 91.62 100 GLU A C 1
ATOM 784 O O . GLU A 1 100 ? 0.070 15.245 -14.739 1.00 91.62 100 GLU A O 1
ATOM 789 N N . ARG A 1 101 ? -0.640 15.834 -16.813 1.00 92.06 101 ARG A N 1
ATOM 790 C CA . ARG A 1 101 ? -0.105 14.677 -17.550 1.00 92.06 101 ARG A CA 1
ATOM 791 C C . ARG A 1 101 ? 1.367 14.412 -17.230 1.00 92.06 101 ARG A C 1
ATOM 793 O O . ARG A 1 101 ? 1.757 13.258 -17.100 1.00 92.06 101 ARG A O 1
ATOM 800 N N . GLU A 1 102 ? 2.141 15.471 -17.007 1.00 95.12 102 GLU A N 1
ATOM 801 C CA . GLU A 1 102 ? 3.563 15.425 -16.650 1.00 95.12 102 GLU A CA 1
ATOM 802 C C . GLU A 1 102 ? 3.858 14.520 -15.439 1.00 95.12 102 GLU A C 1
ATOM 804 O O . GLU A 1 102 ? 4.915 13.892 -15.385 1.00 95.12 102 GLU A O 1
ATOM 809 N N . ASN A 1 103 ? 2.918 14.392 -14.493 1.00 95.62 103 ASN A N 1
ATOM 810 C CA . ASN A 1 103 ? 3.071 13.514 -13.331 1.00 95.62 103 ASN A CA 1
ATOM 811 C C . ASN A 1 103 ? 2.944 12.032 -13.714 1.00 95.62 103 ASN A C 1
ATOM 813 O O . ASN A 1 103 ? 3.715 11.207 -13.227 1.00 95.62 103 ASN A O 1
ATOM 817 N N . TYR A 1 104 ? 2.018 11.684 -14.614 1.00 95.38 104 TYR A N 1
ATOM 818 C CA . TYR A 1 104 ? 1.915 10.324 -15.156 1.00 95.38 104 TYR A CA 1
ATOM 819 C C . TYR A 1 104 ? 3.110 9.989 -16.051 1.00 95.38 104 TYR A C 1
ATOM 821 O O . TYR A 1 104 ? 3.654 8.891 -15.950 1.00 95.38 104 TYR A O 1
ATOM 829 N N . GLU A 1 105 ? 3.585 10.946 -16.849 1.00 97.31 105 GLU A N 1
ATOM 830 C CA . GLU A 1 105 ? 4.806 10.771 -17.637 1.00 97.31 105 GLU A CA 1
ATOM 831 C C . GLU A 1 105 ? 6.047 10.585 -16.753 1.00 97.31 105 GLU A C 1
ATOM 833 O O . GLU A 1 105 ? 6.935 9.811 -17.096 1.00 97.31 105 GLU A O 1
ATOM 838 N N . ALA A 1 106 ? 6.128 11.264 -15.603 1.00 98.19 106 ALA A N 1
ATOM 839 C CA . ALA A 1 106 ? 7.210 11.053 -14.645 1.00 98.19 106 ALA A CA 1
ATOM 840 C C . ALA A 1 106 ? 7.212 9.615 -14.101 1.00 98.19 106 ALA A C 1
ATOM 842 O O . ALA A 1 106 ? 8.277 9.011 -14.008 1.00 98.19 106 ALA A O 1
ATOM 843 N N . ILE A 1 107 ? 6.035 9.051 -13.797 1.00 98.38 107 ILE A N 1
ATOM 844 C CA . ILE A 1 107 ? 5.907 7.641 -13.393 1.00 98.38 107 ILE A CA 1
ATOM 845 C C . ILE A 1 107 ? 6.324 6.722 -14.545 1.00 98.38 107 ILE A C 1
ATOM 847 O O . ILE A 1 107 ? 7.087 5.788 -14.314 1.00 98.38 107 ILE A O 1
ATOM 851 N N . ALA A 1 108 ? 5.871 7.001 -15.771 1.00 98.50 108 ALA A N 1
ATOM 852 C CA . ALA A 1 108 ? 6.198 6.207 -16.954 1.00 98.50 108 ALA A CA 1
ATOM 853 C C . ALA A 1 108 ? 7.706 6.167 -17.215 1.00 98.50 108 ALA A C 1
ATOM 855 O O . ALA A 1 108 ? 8.277 5.086 -17.307 1.00 98.50 108 ALA A O 1
ATOM 856 N N . ARG A 1 109 ? 8.372 7.329 -17.226 1.00 98.69 109 ARG A N 1
ATOM 857 C CA . ARG A 1 109 ? 9.826 7.419 -17.427 1.00 98.69 109 ARG A CA 1
ATOM 858 C C . ARG A 1 109 ? 10.613 6.735 -16.311 1.00 98.69 109 ARG A C 1
ATOM 860 O O . ARG A 1 109 ? 11.625 6.096 -16.581 1.00 98.69 109 ARG A O 1
ATOM 867 N N . THR A 1 110 ? 10.138 6.805 -15.066 1.00 98.75 110 THR A N 1
ATOM 868 C CA . THR A 1 110 ? 10.735 6.024 -13.978 1.00 98.75 110 THR A CA 1
ATOM 869 C C . THR A 1 110 ? 10.538 4.518 -14.181 1.00 98.75 110 THR A C 1
ATOM 871 O O . THR A 1 110 ? 11.476 3.758 -13.962 1.00 98.75 110 THR A O 1
ATOM 874 N N . CYS A 1 111 ? 9.362 4.065 -14.623 1.00 98.75 111 CYS A N 1
ATOM 875 C CA . CYS A 1 111 ? 9.128 2.649 -14.921 1.00 98.75 111 CYS A CA 1
ATOM 876 C C . CYS A 1 111 ? 10.009 2.163 -16.083 1.00 98.75 111 CYS A C 1
ATOM 878 O O . CYS A 1 111 ? 10.641 1.120 -15.948 1.00 98.75 111 CYS A O 1
ATOM 880 N N . ASP A 1 112 ? 10.119 2.944 -17.164 1.00 98.81 112 ASP A N 1
ATOM 881 C CA . ASP A 1 112 ? 11.018 2.670 -18.295 1.00 98.81 112 ASP A CA 1
ATOM 882 C C . ASP A 1 112 ? 12.476 2.538 -17.834 1.00 98.81 112 ASP A C 1
ATOM 884 O O . ASP A 1 112 ? 13.189 1.642 -18.276 1.00 98.81 112 ASP A O 1
ATOM 888 N N . HIS A 1 113 ? 12.923 3.400 -16.913 1.00 98.69 113 HIS A N 1
ATOM 889 C CA . HIS A 1 113 ? 14.274 3.331 -16.357 1.00 98.69 113 HIS A CA 1
ATOM 890 C C . HIS A 1 113 ? 14.555 1.979 -15.684 1.00 98.69 113 HIS A C 1
ATOM 892 O O . HIS A 1 113 ? 15.552 1.339 -16.007 1.00 98.69 113 HIS A O 1
ATOM 898 N N . PHE A 1 114 ? 13.669 1.509 -14.799 1.00 98.69 114 PHE A N 1
ATOM 899 C CA . PHE A 1 114 ? 13.849 0.212 -14.135 1.00 98.69 114 PHE A CA 1
ATOM 900 C C . PHE A 1 114 ? 13.649 -0.972 -15.090 1.00 98.69 114 PHE A C 1
ATOM 902 O O . PHE A 1 114 ? 14.374 -1.964 -14.991 1.00 98.69 114 PHE A O 1
ATOM 909 N N . ALA A 1 115 ? 12.720 -0.872 -16.043 1.00 98.56 115 ALA A N 1
ATOM 910 C CA . ALA A 1 115 ? 12.528 -1.892 -17.071 1.00 98.56 115 ALA A CA 1
ATOM 911 C C . ALA A 1 115 ? 13.793 -2.076 -17.930 1.00 98.56 115 ALA A C 1
ATOM 913 O O . ALA A 1 115 ? 14.248 -3.204 -18.128 1.00 98.56 115 ALA A O 1
ATOM 914 N N . ALA A 1 116 ? 14.438 -0.976 -18.336 1.00 98.31 116 ALA A N 1
ATOM 915 C CA . ALA A 1 116 ? 15.710 -0.996 -19.060 1.00 98.31 116 ALA A CA 1
ATOM 916 C C . ALA A 1 116 ? 16.871 -1.598 -18.238 1.00 98.31 116 ALA A C 1
ATOM 918 O O . ALA A 1 116 ? 17.815 -2.148 -18.806 1.00 98.31 116 ALA A O 1
ATOM 919 N N . GLU A 1 117 ? 16.796 -1.547 -16.904 1.00 97.62 117 GLU A N 1
ATOM 920 C CA . GLU A 1 117 ? 17.726 -2.228 -15.989 1.00 97.62 117 GLU A CA 1
ATOM 921 C C . GLU A 1 117 ? 17.379 -3.710 -15.741 1.00 97.62 117 GLU A C 1
ATOM 923 O O . GLU A 1 117 ? 18.033 -4.385 -14.939 1.00 97.62 117 GLU A O 1
ATOM 928 N N . GLY A 1 118 ? 16.369 -4.241 -16.433 1.00 97.81 118 GLY A N 1
ATOM 929 C CA . GLY A 1 118 ? 15.974 -5.647 -16.381 1.00 97.81 118 GLY A CA 1
ATOM 930 C C . GLY A 1 118 ? 14.959 -5.987 -15.289 1.00 97.81 118 GLY A C 1
ATOM 931 O O . GLY A 1 118 ? 14.832 -7.159 -14.931 1.00 97.81 118 GLY A O 1
ATOM 932 N N . TRP A 1 119 ? 14.250 -4.997 -14.742 1.00 98.62 119 TRP A N 1
ATOM 933 C CA . TRP A 1 119 ? 13.104 -5.241 -13.865 1.00 98.62 119 TRP A CA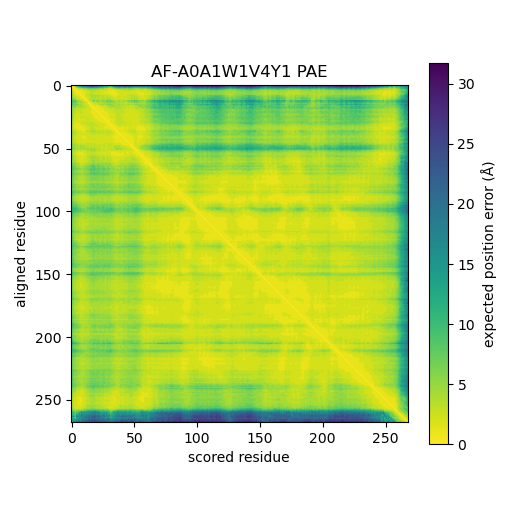 1
ATOM 934 C C . TRP A 1 119 ? 11.839 -5.531 -14.678 1.00 98.62 119 TRP A C 1
ATOM 936 O O . TRP A 1 119 ? 11.663 -5.027 -15.782 1.00 98.62 119 TRP A O 1
ATOM 946 N N . GLU A 1 120 ? 10.933 -6.315 -14.107 1.00 98.56 120 GLU A N 1
ATOM 947 C CA . GLU A 1 120 ? 9.574 -6.490 -14.607 1.00 98.56 120 GLU A CA 1
ATOM 948 C C . GLU A 1 120 ? 8.642 -5.542 -13.850 1.00 98.56 120 GLU A C 1
ATOM 950 O O . GLU A 1 120 ? 8.549 -5.580 -12.616 1.00 98.56 120 GLU A O 1
ATOM 955 N N . ILE A 1 121 ? 7.964 -4.665 -14.587 1.00 98.81 121 ILE A N 1
ATOM 956 C CA . ILE A 1 121 ? 7.069 -3.664 -14.008 1.00 98.81 121 ILE A CA 1
ATOM 957 C C . ILE A 1 121 ? 5.645 -4.210 -14.015 1.00 98.81 121 ILE A C 1
ATOM 959 O O . ILE A 1 121 ? 5.109 -4.572 -15.062 1.00 98.81 121 ILE A O 1
ATOM 963 N N . ILE A 1 122 ? 5.007 -4.230 -12.845 1.00 98.56 122 ILE A N 1
ATOM 964 C CA . ILE A 1 122 ? 3.658 -4.769 -12.672 1.00 98.56 122 ILE A CA 1
ATOM 965 C C . ILE A 1 122 ? 2.736 -3.666 -12.166 1.00 98.56 122 ILE A C 1
ATOM 967 O O . ILE A 1 122 ? 2.883 -3.197 -11.040 1.00 98.56 122 ILE A O 1
ATOM 971 N N . PHE A 1 123 ? 1.722 -3.300 -12.943 1.00 98.56 123 PHE A N 1
ATOM 972 C CA . PHE A 1 123 ? 0.654 -2.425 -12.469 1.00 98.56 123 PHE A CA 1
ATOM 973 C C . PHE A 1 123 ? -0.436 -3.243 -11.768 1.00 98.56 123 PHE A C 1
ATOM 975 O O . PHE A 1 123 ? -1.138 -4.040 -12.399 1.00 98.56 123 PHE A O 1
ATOM 982 N N . LEU A 1 124 ? -0.588 -3.027 -10.458 1.00 98.19 124 LEU A N 1
ATOM 983 C CA . LEU A 1 124 ? -1.521 -3.746 -9.587 1.00 98.19 124 LEU A CA 1
ATOM 984 C C . LEU A 1 124 ? -2.685 -2.829 -9.149 1.00 98.19 124 LEU A C 1
ATOM 986 O O . LEU A 1 124 ? -2.493 -1.949 -8.297 1.00 98.19 124 LEU A O 1
ATOM 990 N N . PRO A 1 125 ? -3.902 -3.017 -9.693 1.00 97.00 125 PRO A N 1
ATOM 991 C CA . PRO A 1 125 ? -5.083 -2.273 -9.262 1.00 97.00 125 PRO A CA 1
ATOM 992 C C . PRO A 1 125 ? -5.553 -2.750 -7.879 1.00 97.00 125 PRO A C 1
ATOM 994 O O . PRO A 1 125 ? -5.872 -3.921 -7.701 1.00 97.00 125 PRO A O 1
ATOM 997 N N . MET A 1 126 ? -5.651 -1.839 -6.905 1.00 95.38 126 MET A N 1
ATOM 998 C CA . MET A 1 126 ? -6.172 -2.164 -5.562 1.00 95.38 126 MET A CA 1
ATOM 999 C C . MET A 1 126 ? -7.688 -1.982 -5.464 1.00 95.38 126 MET A C 1
ATOM 1001 O O . MET A 1 126 ? -8.334 -2.565 -4.597 1.00 95.38 126 MET A O 1
ATOM 1005 N N . HIS A 1 127 ? -8.258 -1.144 -6.329 1.00 93.56 127 HIS A N 1
ATOM 1006 C CA . HIS A 1 127 ? -9.690 -0.963 -6.497 1.00 93.56 127 HIS A CA 1
ATOM 1007 C C . HIS A 1 127 ? -10.072 -1.304 -7.935 1.00 93.56 127 HIS A C 1
ATOM 1009 O O . HIS A 1 127 ? -10.044 -0.455 -8.824 1.00 93.56 127 HIS A O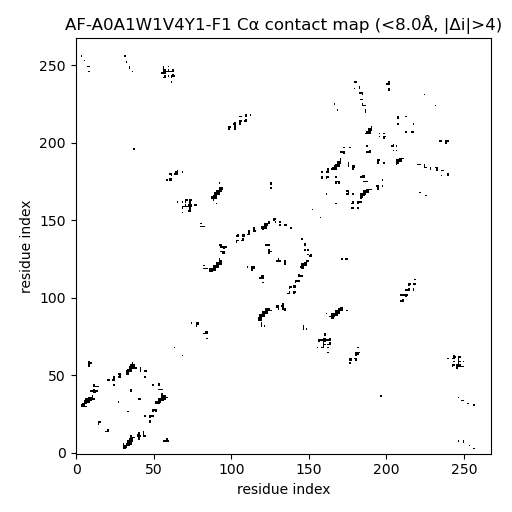 1
ATOM 1015 N N . PHE A 1 128 ? -10.386 -2.573 -8.176 1.00 93.00 128 PHE A N 1
ATOM 1016 C CA . PHE A 1 128 ? -10.789 -3.040 -9.494 1.00 93.00 128 PHE A CA 1
ATOM 1017 C C . PHE A 1 128 ? -12.277 -2.736 -9.773 1.00 93.00 128 PHE A C 1
ATOM 1019 O O . PHE A 1 128 ? -13.106 -2.952 -8.887 1.00 93.00 128 PHE A O 1
ATOM 1026 N N . PRO A 1 129 ? -12.652 -2.318 -11.000 1.00 94.19 129 PRO A N 1
ATOM 1027 C CA . PRO A 1 129 ? -11.788 -2.026 -12.150 1.00 94.19 129 PRO A CA 1
ATOM 1028 C C . PRO A 1 129 ? -11.276 -0.578 -12.196 1.00 94.19 129 PRO A C 1
ATOM 1030 O O . PRO A 1 129 ? -10.515 -0.249 -13.100 1.00 94.19 129 PRO A O 1
ATOM 1033 N N . ASP A 1 130 ? -11.678 0.282 -11.261 1.00 92.38 130 ASP A N 1
ATOM 1034 C CA . ASP A 1 130 ? -11.432 1.730 -11.306 1.00 92.38 130 ASP A CA 1
ATOM 1035 C C . ASP A 1 130 ? -9.946 2.115 -11.425 1.00 92.38 130 ASP A C 1
ATOM 1037 O O . ASP A 1 130 ? -9.618 3.095 -12.080 1.00 92.38 130 ASP A O 1
ATOM 1041 N N . ASP A 1 131 ? -9.029 1.340 -10.841 1.00 94.69 131 ASP A N 1
ATOM 1042 C CA . ASP A 1 131 ? -7.582 1.612 -10.906 1.00 94.69 131 ASP A CA 1
ATOM 1043 C C . ASP A 1 131 ? -6.915 1.226 -12.229 1.00 94.69 131 ASP A C 1
ATOM 1045 O O . ASP A 1 131 ? -5.773 1.608 -12.492 1.00 94.69 131 ASP A O 1
ATOM 1049 N N . ILE A 1 132 ? -7.616 0.487 -13.089 1.00 96.00 132 ILE A N 1
ATOM 1050 C CA . ILE A 1 132 ? -7.084 0.058 -14.384 1.00 96.00 132 ILE A CA 1
ATOM 1051 C C . ILE A 1 132 ? -6.781 1.263 -15.283 1.00 96.00 132 ILE A C 1
ATOM 1053 O O . ILE A 1 132 ? -5.827 1.208 -16.061 1.00 96.00 132 ILE A O 1
ATOM 1057 N N . SER A 1 133 ? -7.576 2.337 -15.208 1.00 95.06 133 SER A N 1
ATOM 1058 C CA . SER A 1 133 ? -7.381 3.538 -16.031 1.00 95.06 133 SER A CA 1
ATOM 1059 C C . SER A 1 133 ? -6.026 4.188 -15.756 1.00 95.06 133 SER A C 1
ATOM 1061 O O . SER A 1 133 ? -5.277 4.432 -16.696 1.00 95.06 133 SER A O 1
ATOM 1063 N N . ALA A 1 134 ? -5.658 4.365 -14.486 1.00 95.00 134 ALA A N 1
ATOM 1064 C CA . ALA A 1 134 ? -4.393 4.985 -14.101 1.00 95.00 134 ALA A CA 1
ATOM 1065 C C . ALA A 1 134 ? -3.174 4.205 -14.614 1.00 95.00 134 ALA A C 1
ATOM 1067 O O . ALA A 1 134 ? -2.259 4.798 -15.180 1.00 95.00 134 ALA A O 1
ATOM 1068 N N . GLY A 1 135 ? -3.183 2.873 -14.478 1.00 95.56 135 GLY A N 1
ATOM 1069 C CA . GLY A 1 135 ? -2.124 2.027 -15.039 1.00 95.56 135 GLY A CA 1
ATOM 1070 C C . GLY A 1 135 ? -2.056 2.114 -16.568 1.00 95.56 135 GLY A C 1
ATOM 1071 O O . GLY A 1 135 ? -0.971 2.170 -17.136 1.00 95.56 135 GLY A O 1
ATOM 1072 N N . ARG A 1 136 ? -3.208 2.194 -17.251 1.00 95.81 136 ARG A N 1
ATOM 1073 C CA . ARG A 1 136 ? -3.251 2.387 -18.710 1.00 95.81 136 ARG A CA 1
ATOM 1074 C C . ARG A 1 136 ? -2.702 3.739 -19.147 1.00 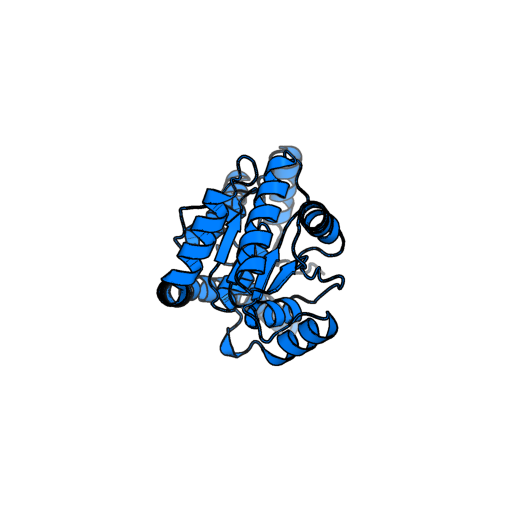95.81 136 ARG A C 1
ATOM 1076 O O . ARG A 1 136 ? -2.046 3.779 -20.179 1.00 95.81 136 ARG A O 1
ATOM 1083 N N . GLU A 1 137 ? -2.980 4.818 -18.419 1.00 95.62 137 GLU A N 1
ATOM 1084 C CA . GLU A 1 137 ? -2.434 6.134 -18.766 1.00 95.62 137 GLU A CA 1
ATOM 1085 C C . GLU A 1 137 ? -0.909 6.139 -18.675 1.00 95.62 137 GLU A C 1
ATOM 1087 O O . GLU A 1 137 ? -0.260 6.611 -19.599 1.00 95.62 137 GLU A O 1
ATOM 1092 N N . VAL A 1 138 ? -0.327 5.522 -17.642 1.00 97.62 138 VAL A N 1
ATOM 1093 C CA . VAL A 1 138 ? 1.135 5.379 -17.551 1.00 97.62 138 VAL A CA 1
ATOM 1094 C C . VAL A 1 138 ? 1.682 4.514 -18.687 1.00 97.62 138 VAL A C 1
ATOM 1096 O O . VAL A 1 138 ? 2.618 4.929 -19.362 1.00 97.62 138 VAL A O 1
ATOM 1099 N N . LEU A 1 139 ? 1.065 3.361 -18.967 1.00 97.00 139 LEU A N 1
ATOM 1100 C CA . LEU A 1 139 ? 1.490 2.467 -20.052 1.00 97.00 139 LEU A CA 1
ATOM 1101 C C . LEU A 1 139 ? 1.486 3.123 -21.440 1.00 97.00 139 LEU A C 1
ATOM 1103 O O . LEU A 1 139 ? 2.275 2.731 -22.290 1.00 97.00 139 LEU A O 1
ATOM 1107 N N . LYS A 1 140 ? 0.604 4.099 -21.700 1.00 96.12 140 LYS A N 1
ATOM 1108 C CA . LYS A 1 140 ? 0.593 4.835 -22.978 1.00 96.12 140 LYS A CA 1
ATOM 1109 C C . LYS A 1 140 ? 1.825 5.721 -23.164 1.00 96.12 140 LYS A C 1
ATOM 1111 O O . LYS A 1 140 ? 2.177 6.011 -24.304 1.00 96.12 140 LYS A O 1
ATOM 1116 N N . GLU A 1 141 ? 2.416 6.186 -22.067 1.00 96.62 141 GLU A N 1
ATOM 1117 C CA . GLU A 1 141 ? 3.591 7.062 -22.073 1.00 96.62 141 GLU A CA 1
ATOM 1118 C C . GLU A 1 141 ? 4.908 6.276 -21.960 1.00 96.62 141 GLU A C 1
ATOM 1120 O O . GLU A 1 141 ? 5.972 6.832 -22.234 1.00 96.62 141 GLU A O 1
ATOM 1125 N N . MET A 1 142 ? 4.841 5.002 -21.554 1.00 98.12 142 MET A N 1
ATOM 1126 C CA . MET A 1 142 ? 5.993 4.103 -21.465 1.00 98.12 142 MET A CA 1
ATOM 1127 C C . MET A 1 142 ? 6.498 3.678 -22.845 1.00 98.12 142 MET A C 1
ATOM 1129 O O . MET A 1 142 ? 5.744 3.589 -23.819 1.00 98.12 142 MET A O 1
ATOM 1133 N N . LYS A 1 143 ? 7.796 3.393 -22.912 1.00 97.88 143 LYS A N 1
ATOM 1134 C CA . LYS A 1 143 ? 8.470 2.827 -24.088 1.00 97.88 143 LYS A CA 1
ATOM 1135 C C . LYS A 1 143 ? 8.789 1.350 -23.912 1.00 97.88 143 LYS A C 1
ATOM 1137 O O . LYS A 1 143 ? 8.791 0.626 -24.904 1.00 97.88 143 LYS A O 1
ATOM 1142 N N . GLU A 1 144 ? 9.077 0.938 -22.683 1.00 97.69 144 GLU A N 1
ATOM 1143 C CA . GLU A 1 144 ? 9.368 -0.448 -22.337 1.00 97.69 144 GLU A CA 1
ATOM 1144 C C . GLU A 1 144 ? 8.079 -1.222 -22.031 1.00 97.69 144 GLU A C 1
ATOM 1146 O O . GLU A 1 144 ? 7.021 -0.647 -21.749 1.00 97.69 144 GLU A O 1
ATOM 1151 N N . GLU A 1 145 ? 8.157 -2.550 -22.094 1.00 95.62 145 GLU A N 1
ATOM 1152 C CA . GLU A 1 145 ? 7.028 -3.410 -21.748 1.00 95.62 145 GLU A CA 1
ATOM 1153 C C . GLU A 1 145 ? 6.799 -3.456 -20.231 1.00 95.62 145 GLU A C 1
ATOM 1155 O O . GLU A 1 145 ? 7.726 -3.409 -19.422 1.00 95.62 145 GLU A O 1
ATOM 1160 N N . ALA A 1 146 ? 5.528 -3.556 -19.848 1.00 98.00 146 ALA A N 1
ATOM 1161 C CA . ALA A 1 146 ? 5.095 -3.721 -18.471 1.00 98.00 146 ALA A CA 1
ATOM 1162 C C . ALA A 1 146 ? 3.743 -4.438 -18.432 1.00 98.00 146 ALA A C 1
ATOM 1164 O O . ALA A 1 146 ? 2.916 -4.316 -19.346 1.00 98.00 146 ALA A O 1
ATOM 1165 N N . VAL A 1 147 ? 3.480 -5.161 -17.346 1.00 98.31 147 VAL A N 1
ATOM 1166 C CA . VAL A 1 147 ? 2.267 -5.966 -17.202 1.00 98.31 147 VAL A CA 1
ATOM 1167 C C . VAL A 1 147 ? 1.239 -5.237 -16.347 1.00 98.31 147 VAL A C 1
ATOM 1169 O O . VAL A 1 147 ? 1.437 -4.990 -15.162 1.00 98.31 147 VAL A O 1
ATOM 1172 N N . LEU A 1 148 ? 0.076 -4.936 -16.926 1.00 98.19 148 LEU A N 1
ATOM 1173 C CA . LEU A 1 148 ? -1.092 -4.487 -16.166 1.00 98.19 148 LEU A CA 1
ATOM 1174 C C . LEU A 1 148 ? -1.964 -5.678 -15.796 1.00 98.19 148 LEU A C 1
ATOM 1176 O O . LEU A 1 148 ? -2.556 -6.312 -16.674 1.00 98.19 148 LEU A O 1
ATOM 1180 N N . LEU A 1 149 ? -2.104 -5.928 -14.496 1.00 98.00 149 LEU A N 1
ATOM 1181 C CA . LEU A 1 149 ? -2.984 -6.974 -14.001 1.00 98.00 149 LEU A CA 1
ATOM 1182 C C . LEU A 1 149 ? -4.449 -6.542 -14.153 1.00 98.00 149 LEU A C 1
ATOM 1184 O O . LEU A 1 149 ? -4.856 -5.484 -13.680 1.00 98.00 149 LEU A O 1
ATOM 1188 N N . LYS A 1 150 ? -5.251 -7.362 -14.840 1.00 94.50 150 LYS A N 1
ATOM 1189 C CA . LYS A 1 150 ? -6.630 -7.029 -15.260 1.00 94.50 150 LYS A CA 1
ATOM 1190 C C . LYS A 1 150 ? -7.700 -7.879 -14.565 1.00 94.50 150 LYS A C 1
ATOM 1192 O O . LYS A 1 150 ? -8.785 -8.054 -15.114 1.00 94.50 150 LYS A O 1
ATOM 1197 N N . GLN A 1 151 ? -7.397 -8.411 -13.385 1.00 94.56 151 GLN A N 1
ATOM 1198 C CA . GLN A 1 151 ? -8.306 -9.249 -12.601 1.00 94.56 151 GLN A CA 1
ATOM 1199 C C . GLN A 1 151 ? -8.644 -8.594 -11.259 1.00 94.56 151 GLN A C 1
ATOM 1201 O O . GLN A 1 151 ? -7.921 -7.718 -10.784 1.00 94.56 151 GLN A O 1
ATOM 1206 N N . ASN A 1 152 ? -9.754 -9.026 -10.658 1.00 94.94 152 ASN A N 1
ATOM 1207 C CA . ASN A 1 152 ? -10.143 -8.629 -9.310 1.00 94.94 152 ASN A CA 1
ATOM 1208 C C . ASN A 1 152 ? -9.586 -9.637 -8.299 1.00 94.94 152 ASN A C 1
ATOM 1210 O O . ASN A 1 152 ? -10.213 -10.668 -8.062 1.00 94.94 152 ASN A O 1
ATOM 1214 N N . TYR A 1 153 ? -8.417 -9.345 -7.735 1.00 96.75 153 TYR A N 1
ATOM 1215 C CA . TYR A 1 153 ? -7.807 -10.188 -6.710 1.00 96.75 153 TYR A CA 1
ATOM 1216 C C . TYR A 1 153 ? -8.427 -9.915 -5.343 1.00 96.75 153 TYR A C 1
ATOM 1218 O O . TYR A 1 153 ? -8.679 -8.771 -4.958 1.00 96.75 153 TYR A O 1
ATOM 1226 N N . SER A 1 154 ? -8.638 -10.972 -4.570 1.00 96.94 154 SER A N 1
ATOM 1227 C CA . SER A 1 154 ? -8.987 -10.855 -3.161 1.00 96.94 154 SER A CA 1
ATOM 1228 C C . SER A 1 154 ? -7.849 -10.196 -2.360 1.00 96.94 154 SER A C 1
ATOM 1230 O O . SER A 1 154 ? -6.694 -10.163 -2.803 1.00 96.94 154 SER A O 1
ATOM 1232 N N . PRO A 1 155 ? -8.125 -9.694 -1.141 1.00 95.06 155 PRO A N 1
ATOM 1233 C CA . PRO A 1 155 ? -7.080 -9.148 -0.276 1.00 95.06 155 PRO A CA 1
ATOM 1234 C C . PRO A 1 155 ? -5.943 -10.137 0.025 1.00 95.06 155 PRO A C 1
ATOM 1236 O O . PRO A 1 155 ? -4.791 -9.723 0.112 1.00 95.06 155 PRO A O 1
ATOM 1239 N N . TYR A 1 156 ? -6.251 -11.432 0.161 1.00 96.44 156 TYR A N 1
ATOM 1240 C CA . TYR A 1 156 ? -5.237 -12.457 0.415 1.00 96.44 156 TYR A CA 1
ATOM 1241 C C . TYR A 1 156 ? -4.391 -12.743 -0.831 1.00 96.44 156 TYR A C 1
ATOM 1243 O O . TYR A 1 156 ? -3.169 -12.767 -0.740 1.00 96.44 156 TYR A O 1
ATOM 1251 N N . GLU A 1 157 ? -5.007 -12.865 -2.009 1.00 97.81 157 GLU A N 1
ATOM 1252 C CA . GLU A 1 157 ? -4.267 -13.011 -3.274 1.00 97.81 157 GLU A CA 1
ATOM 1253 C C . GLU A 1 157 ? -3.374 -11.795 -3.543 1.00 97.81 157 GLU A C 1
ATOM 1255 O O . GLU A 1 157 ? -2.218 -11.946 -3.924 1.00 97.81 157 GLU A O 1
ATOM 1260 N N . THR A 1 158 ? -3.868 -10.587 -3.258 1.00 98.19 158 THR A N 1
ATOM 1261 C CA . THR A 1 158 ? -3.079 -9.349 -3.341 1.00 98.19 158 THR A CA 1
ATOM 1262 C C . THR A 1 158 ? -1.854 -9.389 -2.421 1.00 98.19 158 THR A C 1
ATOM 1264 O O . THR A 1 158 ? -0.763 -9.016 -2.848 1.00 98.19 158 THR A O 1
ATOM 1267 N N . LEU A 1 159 ? -1.997 -9.872 -1.179 1.00 98.12 159 LEU A N 1
ATOM 1268 C CA . LEU A 1 159 ? -0.861 -10.089 -0.273 1.00 98.12 159 LEU A CA 1
ATOM 1269 C C . LEU A 1 159 ? 0.139 -11.094 -0.856 1.00 98.12 159 LEU A C 1
ATOM 1271 O O . LEU A 1 159 ? 1.337 -10.834 -0.820 1.00 98.12 159 LEU A O 1
ATOM 1275 N N . CYS A 1 160 ? -0.338 -12.205 -1.421 1.00 98.50 160 CYS A N 1
ATOM 1276 C CA . CYS A 1 160 ? 0.518 -13.218 -2.040 1.00 98.50 160 CYS A CA 1
ATOM 1277 C C . CYS A 1 160 ? 1.302 -12.638 -3.231 1.00 98.50 160 CYS A C 1
ATOM 1279 O O . CYS A 1 160 ? 2.517 -12.815 -3.313 1.00 98.50 160 CYS A O 1
ATOM 1281 N N . ILE A 1 161 ? 0.636 -11.871 -4.104 1.00 98.62 161 ILE A N 1
ATOM 1282 C CA . ILE A 1 161 ? 1.266 -11.159 -5.226 1.00 98.62 161 ILE A CA 1
ATOM 1283 C C . ILE A 1 161 ? 2.340 -10.193 -4.713 1.00 98.62 161 ILE A C 1
ATOM 1285 O O . ILE A 1 161 ? 3.487 -10.257 -5.144 1.00 98.62 161 ILE A O 1
ATOM 1289 N N . LEU A 1 162 ? 1.998 -9.318 -3.761 1.00 98.50 162 LEU A N 1
ATOM 1290 C CA . LEU A 1 162 ? 2.944 -8.341 -3.213 1.00 98.50 162 LEU A CA 1
ATOM 1291 C C . LEU A 1 162 ? 4.116 -9.005 -2.481 1.00 98.50 162 LEU A C 1
ATOM 1293 O O . LEU A 1 162 ? 5.226 -8.478 -2.518 1.00 98.50 162 LEU A O 1
ATOM 1297 N N . LYS A 1 163 ? 3.897 -10.163 -1.847 1.00 98.12 163 LYS A N 1
ATOM 1298 C CA . LYS A 1 163 ? 4.964 -10.959 -1.232 1.00 98.12 163 LYS A CA 1
ATOM 1299 C C . LYS A 1 163 ? 5.946 -11.490 -2.272 1.00 98.12 163 LYS A C 1
ATOM 1301 O O . LYS A 1 163 ? 7.144 -11.502 -1.999 1.00 98.12 163 LYS A O 1
ATOM 1306 N N . LYS A 1 164 ? 5.467 -11.864 -3.459 1.00 98.31 164 LYS A N 1
ATOM 1307 C CA . LYS A 1 164 ? 6.336 -12.290 -4.558 1.00 98.31 164 LYS A CA 1
ATOM 1308 C C . LYS A 1 164 ? 7.141 -11.130 -5.163 1.00 98.31 164 LYS A C 1
ATOM 1310 O O . LYS A 1 164 ? 8.222 -11.366 -5.693 1.00 98.31 164 LYS A O 1
ATOM 1315 N N . CYS A 1 165 ? 6.666 -9.889 -5.049 1.00 98.44 165 CYS A N 1
ATOM 1316 C CA . CYS A 1 165 ? 7.367 -8.713 -5.567 1.00 98.44 165 CYS A CA 1
ATOM 1317 C C . CYS A 1 165 ? 8.620 -8.331 -4.758 1.00 98.44 165 CYS A C 1
ATOM 1319 O O . CYS A 1 165 ? 8.747 -8.669 -3.580 1.00 98.44 165 CYS A O 1
ATOM 1321 N N . ASP A 1 166 ? 9.536 -7.579 -5.369 1.00 98.56 166 ASP A N 1
ATOM 1322 C CA . ASP A 1 166 ? 10.789 -7.140 -4.741 1.00 98.56 166 ASP A CA 1
ATOM 1323 C C . ASP A 1 166 ? 10.697 -5.737 -4.139 1.00 98.56 166 ASP A C 1
ATOM 1325 O O . ASP A 1 166 ? 11.290 -5.473 -3.093 1.00 98.56 166 ASP A O 1
ATOM 1329 N N . LEU A 1 167 ? 9.948 -4.838 -4.781 1.00 98.69 167 LEU A N 1
ATOM 1330 C CA . LEU A 1 167 ? 9.736 -3.463 -4.331 1.00 98.69 167 LEU A CA 1
ATOM 1331 C C . LEU A 1 167 ? 8.329 -2.998 -4.711 1.00 98.69 167 LEU A C 1
ATOM 1333 O O . LEU A 1 167 ? 7.782 -3.403 -5.739 1.00 98.69 167 LEU A O 1
ATOM 1337 N N . ILE A 1 168 ? 7.733 -2.152 -3.870 1.00 98.75 168 ILE A N 1
ATOM 1338 C CA . ILE A 1 168 ? 6.373 -1.648 -4.065 1.00 98.75 168 ILE A CA 1
ATOM 1339 C C . ILE A 1 168 ? 6.388 -0.120 -4.120 1.00 98.75 168 ILE A C 1
ATOM 1341 O O . ILE A 1 168 ? 6.783 0.543 -3.165 1.00 98.75 168 ILE A O 1
ATOM 1345 N N . VAL A 1 169 ? 5.888 0.445 -5.215 1.00 98.69 169 VAL A N 1
ATOM 1346 C CA . VAL A 1 169 ? 5.587 1.872 -5.365 1.00 98.69 169 VAL A CA 1
ATOM 1347 C C . VAL A 1 169 ? 4.078 2.035 -5.372 1.00 98.69 169 VAL A C 1
ATOM 1349 O O . VAL A 1 169 ? 3.379 1.369 -6.135 1.00 98.69 169 VAL A O 1
ATOM 1352 N N . SER A 1 170 ? 3.531 2.910 -4.532 1.00 98.00 170 SER A N 1
ATOM 1353 C CA . SER A 1 170 ? 2.076 3.006 -4.447 1.00 98.00 170 SER A CA 1
ATOM 1354 C C . SER A 1 170 ? 1.540 4.383 -4.078 1.00 98.00 170 SER A C 1
ATOM 1356 O O . SER A 1 170 ? 2.013 5.038 -3.150 1.00 98.00 170 SER A O 1
ATOM 1358 N N . MET A 1 171 ? 0.466 4.764 -4.773 1.00 96.12 171 MET A N 1
ATOM 1359 C CA . MET A 1 171 ? -0.491 5.787 -4.350 1.00 96.12 171 MET A CA 1
ATOM 1360 C C . MET A 1 171 ? -1.606 5.200 -3.475 1.00 96.12 171 MET A C 1
ATOM 1362 O O . MET A 1 171 ? -2.277 5.902 -2.728 1.00 96.12 171 MET A O 1
ATOM 1366 N N . ARG A 1 172 ? -1.883 3.901 -3.566 1.00 96.25 172 ARG A N 1
ATOM 1367 C CA . ARG A 1 172 ? -2.958 3.246 -2.817 1.00 96.25 172 ARG A CA 1
ATOM 1368 C C . ARG A 1 172 ? -2.474 2.854 -1.417 1.00 96.25 172 ARG A C 1
ATOM 1370 O O . ARG A 1 172 ? -1.622 1.979 -1.269 1.00 96.25 172 ARG A O 1
ATOM 1377 N N . LEU A 1 173 ? -3.092 3.438 -0.383 1.00 95.00 173 LEU A N 1
ATOM 1378 C CA . LEU A 1 173 ? -2.781 3.160 1.030 1.00 95.00 173 LEU A CA 1
ATOM 1379 C C . LEU A 1 173 ? -2.732 1.656 1.351 1.00 95.00 173 LEU A C 1
ATOM 1381 O O . LEU A 1 173 ? -1.792 1.204 1.992 1.00 95.00 173 LEU A O 1
ATOM 1385 N N . HIS A 1 174 ? -3.703 0.863 0.886 1.00 95.62 174 HIS A N 1
ATOM 1386 C CA . HIS A 1 174 ? -3.728 -0.569 1.206 1.00 95.62 174 HIS A CA 1
ATOM 1387 C C . HIS A 1 174 ? -2.580 -1.358 0.561 1.00 95.62 174 HIS A C 1
ATOM 1389 O O . HIS A 1 174 ? -2.147 -2.336 1.155 1.00 95.62 174 HIS A O 1
ATOM 1395 N N . ALA A 1 175 ? -2.034 -0.925 -0.581 1.00 97.69 175 ALA A N 1
ATOM 1396 C CA . ALA A 1 175 ? -0.833 -1.555 -1.134 1.00 97.69 175 ALA A CA 1
ATOM 1397 C C . ALA A 1 175 ? 0.406 -1.247 -0.275 1.00 97.69 175 ALA A C 1
ATOM 1399 O O . ALA A 1 175 ? 1.242 -2.123 -0.088 1.00 97.69 175 ALA A O 1
ATOM 1400 N N . LEU A 1 176 ? 0.493 -0.051 0.323 1.00 97.38 176 LEU A N 1
ATOM 1401 C CA . LEU A 1 176 ? 1.561 0.291 1.275 1.00 97.38 176 LEU A CA 1
ATOM 1402 C C . LEU A 1 176 ? 1.422 -0.497 2.586 1.00 97.38 176 LEU A C 1
ATOM 1404 O O . LEU A 1 176 ? 2.408 -1.029 3.090 1.00 97.38 176 LEU A O 1
ATOM 1408 N N . ILE A 1 177 ? 0.197 -0.615 3.112 1.00 96.06 177 ILE A N 1
ATOM 1409 C CA . ILE A 1 177 ? -0.100 -1.428 4.302 1.00 96.06 177 ILE A CA 1
ATOM 1410 C C . ILE A 1 177 ? 0.285 -2.888 4.059 1.00 96.06 177 ILE A C 1
ATOM 1412 O O . ILE A 1 177 ? 1.017 -3.470 4.855 1.00 96.06 177 ILE A O 1
ATOM 1416 N N . MET A 1 178 ? -0.173 -3.471 2.950 1.00 97.75 178 MET A N 1
ATOM 1417 C CA . MET A 1 178 ? 0.150 -4.851 2.592 1.00 97.75 178 MET A CA 1
ATOM 1418 C C . MET A 1 178 ? 1.648 -5.034 2.333 1.00 97.75 178 MET A C 1
ATOM 1420 O O . MET A 1 178 ? 2.207 -6.029 2.774 1.00 97.75 178 MET A O 1
ATOM 1424 N N . GLY A 1 179 ? 2.322 -4.059 1.715 1.00 97.06 179 GLY A N 1
ATOM 1425 C CA . GLY A 1 179 ? 3.775 -4.067 1.535 1.00 97.06 179 GLY A CA 1
ATOM 1426 C C . GLY A 1 179 ? 4.555 -4.093 2.849 1.00 97.06 179 GLY A C 1
ATOM 1427 O O . GLY A 1 179 ? 5.530 -4.832 2.974 1.00 97.06 179 GLY A O 1
ATOM 1428 N N . ALA A 1 180 ? 4.086 -3.358 3.862 1.00 96.12 180 ALA A N 1
ATOM 1429 C CA . ALA A 1 180 ? 4.648 -3.425 5.208 1.00 96.12 180 ALA A CA 1
ATOM 1430 C C . ALA A 1 180 ? 4.411 -4.799 5.865 1.00 96.12 180 ALA A C 1
ATOM 1432 O O . ALA A 1 180 ? 5.317 -5.321 6.513 1.00 96.12 180 ALA A O 1
ATOM 1433 N N . VAL A 1 181 ? 3.231 -5.403 5.662 1.00 96.00 181 VAL A N 1
ATOM 1434 C CA . VAL A 1 181 ? 2.904 -6.758 6.151 1.00 96.00 181 VAL A CA 1
ATOM 1435 C C . VAL A 1 181 ? 3.820 -7.805 5.538 1.00 96.00 181 VAL A C 1
ATOM 1437 O O . VAL A 1 181 ? 4.399 -8.598 6.270 1.00 96.00 181 VAL A O 1
ATOM 1440 N N . VAL A 1 182 ? 4.000 -7.789 4.216 1.00 96.69 182 VAL A N 1
ATOM 1441 C CA . VAL A 1 182 ? 4.882 -8.735 3.510 1.00 96.69 182 VAL A CA 1
ATOM 1442 C C . VAL A 1 182 ? 6.360 -8.336 3.566 1.00 96.69 182 VAL A C 1
ATOM 1444 O O . VAL A 1 182 ? 7.196 -8.979 2.935 1.00 96.69 182 VAL A O 1
ATOM 1447 N N . GLN A 1 183 ? 6.683 -7.295 4.343 1.00 95.88 183 GLN A N 1
ATOM 1448 C CA . GLN A 1 183 ? 8.035 -6.833 4.645 1.00 95.88 183 GLN A CA 1
ATOM 1449 C C . GLN A 1 183 ? 8.861 -6.542 3.384 1.00 95.88 183 GLN A C 1
ATOM 1451 O O . GLN A 1 183 ? 9.990 -7.011 3.246 1.00 95.88 183 GLN A O 1
ATOM 1456 N N . LYS A 1 184 ? 8.296 -5.763 2.457 1.00 96.88 184 LYS A N 1
ATOM 1457 C CA . LYS A 1 184 ? 8.982 -5.302 1.242 1.00 96.88 184 LYS A CA 1
ATOM 1458 C C . LYS A 1 184 ? 9.362 -3.825 1.346 1.00 96.88 184 LYS A C 1
ATOM 1460 O O . LYS A 1 184 ? 8.658 -3.070 2.019 1.00 96.88 184 LYS A O 1
ATOM 1465 N N . PRO A 1 185 ? 10.441 -3.379 0.679 1.00 97.50 185 PRO A N 1
ATOM 1466 C CA . PRO A 1 185 ? 10.706 -1.960 0.496 1.00 97.50 185 PRO A CA 1
ATOM 1467 C C . PRO A 1 185 ? 9.508 -1.278 -0.174 1.00 97.50 185 PRO A C 1
ATOM 1469 O O . PRO A 1 185 ? 9.009 -1.741 -1.202 1.00 97.50 185 PRO A O 1
ATOM 1472 N N . ILE A 1 186 ? 9.048 -0.182 0.430 1.00 97.31 186 ILE A N 1
ATOM 1473 C CA . ILE A 1 186 ? 7.880 0.579 -0.014 1.00 97.31 186 ILE A CA 1
ATOM 1474 C C . ILE A 1 186 ? 8.269 2.025 -0.328 1.00 97.31 186 ILE A C 1
ATOM 1476 O O . ILE A 1 186 ? 8.977 2.671 0.443 1.00 97.31 186 ILE A O 1
ATOM 1480 N N . VAL A 1 187 ? 7.758 2.550 -1.438 1.00 98.31 187 VAL A N 1
ATOM 1481 C CA . VAL A 1 187 ? 7.863 3.959 -1.830 1.00 98.31 187 VAL A CA 1
ATOM 1482 C C . VAL A 1 187 ? 6.454 4.502 -2.035 1.00 98.31 187 VAL A C 1
ATOM 1484 O O . VAL A 1 187 ? 5.651 3.941 -2.782 1.00 98.31 187 VAL A O 1
ATOM 1487 N N . ALA A 1 188 ? 6.131 5.593 -1.348 1.00 98.12 188 ALA A N 1
ATOM 1488 C CA . ALA A 1 188 ? 4.800 6.180 -1.380 1.00 98.12 188 ALA A CA 1
ATOM 1489 C C . ALA A 1 188 ? 4.740 7.410 -2.288 1.00 98.12 188 ALA A C 1
ATOM 1491 O O . ALA A 1 188 ? 5.603 8.285 -2.231 1.00 98.12 188 ALA A O 1
ATOM 1492 N N . ILE A 1 189 ? 3.664 7.493 -3.069 1.00 98.06 189 ILE A N 1
ATOM 1493 C CA . ILE A 1 189 ? 3.277 8.688 -3.819 1.00 98.06 189 ILE A CA 1
ATOM 1494 C C . ILE A 1 189 ? 1.970 9.197 -3.204 1.00 98.06 189 ILE A C 1
ATOM 1496 O O . ILE A 1 189 ? 0.892 8.660 -3.458 1.00 98.06 189 ILE A O 1
ATOM 1500 N N . SER A 1 190 ? 2.056 10.208 -2.347 1.00 96.50 190 SER A N 1
ATOM 1501 C CA . SER A 1 190 ? 0.903 10.736 -1.627 1.00 96.50 190 SER A CA 1
ATOM 1502 C C . SER A 1 190 ? 0.041 11.651 -2.496 1.00 96.50 190 SER A C 1
ATOM 1504 O O . SER A 1 190 ? 0.522 12.464 -3.288 1.00 96.50 190 SER A O 1
ATOM 1506 N N . TYR A 1 191 ? -1.266 11.510 -2.310 1.00 93.06 191 TYR A N 1
ATOM 1507 C CA . TYR A 1 191 ? -2.306 12.441 -2.751 1.00 93.06 191 TYR A CA 1
ATOM 1508 C C . TYR A 1 191 ? -3.323 12.730 -1.633 1.00 93.06 191 TYR A C 1
ATOM 1510 O O . TYR A 1 191 ? -4.198 13.582 -1.787 1.00 93.06 191 TYR A O 1
ATOM 1518 N N . ASP A 1 192 ? -3.244 11.977 -0.533 1.00 89.69 192 ASP A N 1
ATOM 1519 C CA 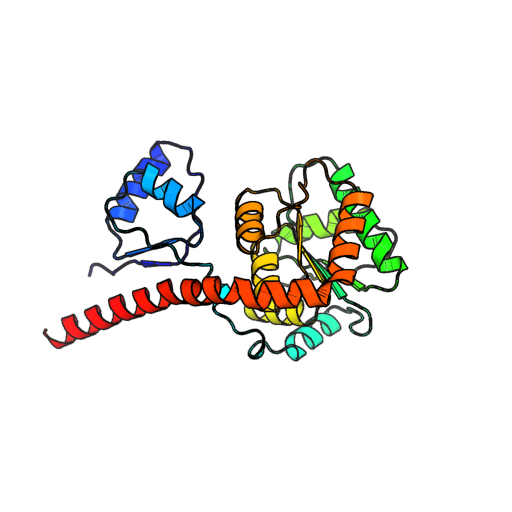. ASP A 1 192 ? -4.195 11.963 0.572 1.00 89.69 192 ASP A CA 1
ATOM 1520 C C . ASP A 1 192 ? -3.391 11.907 1.876 1.00 89.69 192 ASP A C 1
ATOM 1522 O O . ASP A 1 192 ? -2.524 11.035 1.997 1.00 89.69 192 ASP A O 1
ATOM 1526 N N . PRO A 1 193 ? -3.704 12.759 2.870 1.00 87.94 193 PRO A N 1
ATOM 1527 C CA . PRO A 1 193 ? -2.994 12.790 4.146 1.00 87.94 193 PRO A CA 1
ATOM 1528 C C . PRO A 1 193 ? -2.876 11.431 4.848 1.00 87.94 193 PRO A C 1
ATOM 1530 O O . PRO A 1 193 ? -1.940 11.219 5.606 1.00 87.94 193 PRO A O 1
ATOM 1533 N N . LYS A 1 194 ? -3.783 10.478 4.594 1.00 88.00 194 LYS A N 1
ATOM 1534 C CA . LYS A 1 194 ? -3.723 9.131 5.185 1.00 88.00 194 LYS A CA 1
ATOM 1535 C C . LYS A 1 194 ? -2.508 8.331 4.724 1.00 88.00 194 LYS A C 1
ATOM 1537 O O . LYS A 1 194 ? -2.030 7.480 5.471 1.00 88.00 194 LYS A O 1
ATOM 1542 N N . ILE A 1 195 ? -2.024 8.574 3.505 1.00 93.56 195 ILE A N 1
ATOM 1543 C CA . ILE A 1 195 ? -0.779 7.973 3.013 1.00 93.56 195 ILE A CA 1
ATOM 1544 C C . ILE A 1 195 ? 0.386 8.545 3.813 1.00 93.56 195 ILE A C 1
ATOM 1546 O O . ILE A 1 195 ? 1.197 7.778 4.330 1.00 93.56 195 ILE A O 1
ATOM 1550 N N . ASP A 1 196 ? 0.417 9.870 3.975 1.00 93.19 196 ASP A N 1
ATOM 1551 C CA . ASP A 1 196 ? 1.458 10.548 4.741 1.00 93.19 196 ASP A CA 1
ATOM 1552 C C . ASP A 1 196 ? 1.498 10.050 6.190 1.00 93.19 196 ASP A C 1
ATOM 1554 O O . ASP A 1 196 ? 2.543 9.600 6.660 1.00 93.19 196 ASP A O 1
ATOM 1558 N N . SER A 1 197 ? 0.351 10.028 6.873 1.00 90.38 197 SER A N 1
ATOM 1559 C CA . SER A 1 197 ? 0.238 9.559 8.258 1.00 90.38 197 SER A CA 1
ATOM 1560 C C . SER A 1 197 ? 0.665 8.100 8.420 1.00 90.38 197 SER A C 1
ATOM 1562 O O . SER A 1 197 ? 1.365 7.760 9.377 1.00 90.38 197 SER A O 1
ATOM 1564 N N . PHE A 1 198 ? 0.300 7.223 7.479 1.00 92.19 198 PHE A N 1
ATOM 1565 C CA . PHE A 1 198 ? 0.715 5.822 7.528 1.00 92.19 198 PHE A CA 1
ATOM 1566 C C . PHE A 1 198 ? 2.231 5.670 7.362 1.00 92.19 198 PHE A C 1
ATOM 1568 O O . PHE A 1 198 ? 2.878 5.023 8.186 1.00 92.19 198 PHE A O 1
ATOM 1575 N N . MET A 1 199 ? 2.819 6.304 6.350 1.00 94.56 199 MET A N 1
ATOM 1576 C CA . MET A 1 199 ? 4.262 6.235 6.108 1.00 94.56 199 MET A CA 1
ATOM 1577 C C . MET A 1 199 ? 5.063 6.833 7.271 1.00 94.56 199 MET A C 1
ATOM 1579 O O . MET A 1 199 ? 6.051 6.241 7.704 1.00 94.56 199 MET A O 1
ATOM 1583 N N . GLN A 1 200 ? 4.585 7.928 7.867 1.00 92.44 200 GLN A N 1
ATOM 1584 C CA . GLN A 1 200 ? 5.183 8.519 9.066 1.00 92.44 200 GLN A CA 1
ATOM 1585 C C . GLN A 1 200 ? 5.054 7.620 10.300 1.00 92.44 200 GLN A C 1
ATOM 1587 O O . GLN A 1 200 ? 5.963 7.602 11.129 1.00 92.44 200 GLN A O 1
ATOM 1592 N N . SER A 1 201 ? 3.984 6.824 10.420 1.00 88.69 201 SER A N 1
ATOM 1593 C CA . SER A 1 201 ? 3.866 5.813 11.486 1.00 88.69 201 SER A CA 1
ATOM 1594 C C . SER A 1 201 ? 4.916 4.700 11.356 1.00 88.69 201 SER A C 1
ATOM 1596 O O . SER A 1 201 ? 5.375 4.146 12.353 1.00 88.69 201 SER A O 1
ATOM 1598 N N . LEU A 1 202 ? 5.376 4.441 10.129 1.00 90.94 202 LEU A N 1
ATOM 1599 C CA . LEU A 1 202 ? 6.531 3.595 9.821 1.00 90.94 202 LEU A CA 1
ATOM 1600 C C . LEU A 1 202 ? 7.855 4.391 9.827 1.00 90.94 202 LEU A C 1
ATOM 1602 O O . LEU A 1 202 ? 8.925 3.853 9.550 1.00 90.94 202 LEU A O 1
ATOM 1606 N N . GLY A 1 203 ? 7.811 5.674 10.192 1.00 91.00 203 GLY A N 1
ATOM 1607 C CA . GLY A 1 203 ? 8.912 6.638 10.224 1.00 91.00 203 GLY A CA 1
ATOM 1608 C C . GLY A 1 203 ? 9.619 6.869 8.891 1.00 91.00 203 GLY A C 1
ATOM 1609 O O . GLY A 1 203 ? 10.813 7.159 8.893 1.00 91.00 203 GLY A O 1
ATOM 1610 N N . PHE A 1 204 ? 8.889 6.757 7.783 1.00 91.94 204 PHE A N 1
ATOM 1611 C CA . PHE A 1 204 ? 9.287 7.312 6.494 1.00 91.94 204 PHE A CA 1
ATOM 1612 C C . PHE A 1 204 ? 8.702 8.720 6.367 1.00 91.94 204 PHE A C 1
ATOM 1614 O O . PHE A 1 204 ? 7.487 8.902 6.435 1.00 91.94 204 PHE A O 1
ATOM 1621 N N . TYR A 1 205 ? 9.570 9.716 6.198 1.00 90.62 205 TYR A N 1
ATOM 1622 C CA . TYR A 1 205 ? 9.175 11.131 6.164 1.00 90.62 205 TYR A CA 1
ATOM 1623 C C . TYR A 1 205 ? 9.393 11.796 4.801 1.00 90.62 205 TYR A C 1
ATOM 1625 O O . TYR A 1 205 ? 8.807 12.842 4.539 1.00 90.62 205 TYR A O 1
ATOM 1633 N N . ASP A 1 206 ? 10.211 11.202 3.930 1.00 89.50 206 ASP A N 1
ATOM 1634 C CA . ASP A 1 206 ? 10.456 11.716 2.581 1.00 89.50 206 ASP A CA 1
ATOM 1635 C C . ASP A 1 206 ? 9.422 11.142 1.602 1.00 89.50 206 ASP A C 1
ATOM 1637 O O . ASP A 1 206 ? 9.663 10.142 0.930 1.00 89.50 206 ASP A O 1
ATOM 1641 N N . ILE A 1 207 ? 8.227 11.735 1.586 1.00 95.25 207 ILE A N 1
ATOM 1642 C CA . ILE A 1 207 ? 7.071 11.236 0.828 1.00 95.25 207 ILE A CA 1
ATOM 1643 C C . ILE A 1 207 ? 6.827 12.131 -0.385 1.00 95.25 207 ILE A C 1
ATOM 1645 O O . ILE A 1 207 ? 6.600 13.338 -0.250 1.00 95.25 207 ILE A O 1
ATOM 1649 N N . LEU A 1 208 ? 6.843 11.540 -1.580 1.00 96.62 208 LEU A N 1
ATOM 1650 C CA . LEU A 1 208 ? 6.589 12.265 -2.824 1.00 96.62 208 LEU A CA 1
ATOM 1651 C C . LEU A 1 208 ? 5.112 12.610 -2.953 1.00 96.62 208 LEU A C 1
ATOM 1653 O O . LEU A 1 208 ? 4.247 11.831 -2.572 1.00 96.62 208 LEU A O 1
ATOM 1657 N N . GLN A 1 209 ? 4.823 13.768 -3.536 1.00 96.56 209 GLN A N 1
ATOM 1658 C CA . GLN A 1 209 ? 3.460 14.244 -3.755 1.00 96.56 209 GLN A CA 1
ATOM 1659 C C . GLN A 1 209 ? 3.110 14.124 -5.237 1.00 96.56 209 GLN A C 1
ATOM 1661 O O . GLN A 1 209 ? 3.869 14.593 -6.087 1.00 96.56 209 GLN A O 1
ATOM 1666 N N . ILE A 1 210 ? 1.945 13.553 -5.553 1.00 95.25 210 ILE A N 1
ATOM 1667 C CA . ILE A 1 210 ? 1.518 13.336 -6.946 1.00 95.25 210 ILE A CA 1
ATOM 1668 C C . ILE A 1 210 ? 1.361 14.640 -7.740 1.00 95.25 210 ILE A C 1
ATOM 1670 O O . ILE A 1 210 ? 1.477 14.622 -8.953 1.00 95.25 210 ILE A O 1
ATOM 1674 N N . ASN A 1 211 ? 1.107 15.773 -7.077 1.00 92.81 211 ASN A N 1
ATOM 1675 C CA . ASN A 1 211 ? 0.846 17.055 -7.744 1.00 92.81 211 ASN A CA 1
ATOM 1676 C C . ASN A 1 211 ? 2.117 17.766 -8.254 1.00 92.81 211 ASN A C 1
ATOM 1678 O O . ASN A 1 211 ? 2.012 18.829 -8.857 1.00 92.81 211 ASN A O 1
ATOM 1682 N N . ASN A 1 212 ? 3.311 17.255 -7.942 1.00 93.19 212 ASN A N 1
ATOM 1683 C CA . ASN A 1 212 ? 4.592 17.830 -8.371 1.00 93.19 212 ASN A CA 1
ATOM 1684 C C . ASN A 1 212 ? 5.653 16.724 -8.451 1.00 93.19 212 ASN A C 1
ATOM 1686 O O . ASN A 1 212 ? 6.749 16.822 -7.884 1.00 93.19 212 ASN A O 1
ATOM 1690 N N . LEU A 1 213 ? 5.272 15.614 -9.074 1.00 96.12 213 LEU A N 1
ATOM 1691 C CA . LEU A 1 213 ? 6.099 14.429 -9.156 1.00 96.12 213 LEU A CA 1
ATOM 1692 C C . LEU A 1 213 ? 7.148 14.613 -10.254 1.00 96.12 213 LEU A C 1
ATOM 1694 O O . LEU A 1 213 ? 6.839 14.971 -11.387 1.00 96.12 213 LEU A O 1
ATOM 1698 N N . LYS A 1 214 ? 8.411 14.351 -9.915 1.00 96.88 214 LYS A N 1
ATOM 1699 C CA . LYS A 1 214 ? 9.531 14.433 -10.855 1.00 96.88 214 LYS A CA 1
ATOM 1700 C C . LYS A 1 214 ? 10.190 13.075 -10.986 1.00 96.88 214 LYS A C 1
ATOM 1702 O O . LYS A 1 214 ? 10.507 12.453 -9.975 1.00 96.88 214 LYS A O 1
ATOM 1707 N N . GLU A 1 215 ? 10.454 12.675 -12.224 1.00 97.00 215 GLU A N 1
ATOM 1708 C CA . GLU A 1 215 ? 11.111 11.410 -12.574 1.00 97.00 215 GLU A CA 1
ATOM 1709 C C . GLU A 1 215 ? 12.388 11.194 -11.754 1.00 97.00 215 GLU A C 1
ATOM 1711 O O . GLU A 1 215 ? 12.503 10.215 -11.031 1.00 97.00 215 GLU A O 1
ATOM 1716 N N . ASN A 1 216 ? 13.315 12.158 -11.764 1.00 97.62 216 ASN A N 1
ATOM 1717 C CA . ASN A 1 216 ? 14.586 12.036 -11.044 1.00 97.62 216 ASN A CA 1
ATOM 1718 C C . ASN A 1 216 ? 14.420 11.838 -9.527 1.00 97.62 216 ASN A C 1
ATOM 1720 O O . ASN A 1 216 ? 15.251 11.190 -8.892 1.00 97.62 216 ASN A O 1
ATOM 1724 N N . LYS A 1 217 ? 13.358 12.398 -8.936 1.00 98.00 217 LYS A N 1
ATOM 1725 C CA . LYS A 1 217 ? 13.040 12.227 -7.516 1.00 98.00 217 LYS A CA 1
ATOM 1726 C C . LYS A 1 217 ? 12.445 10.850 -7.247 1.00 98.00 217 LYS A C 1
ATOM 1728 O O . LYS A 1 217 ? 12.901 10.196 -6.314 1.00 98.00 217 LYS A O 1
ATOM 1733 N N . LEU A 1 218 ? 11.488 10.404 -8.063 1.00 98.44 218 LEU A N 1
ATOM 1734 C CA . LEU A 1 218 ? 10.882 9.081 -7.918 1.00 98.44 218 LEU A CA 1
ATOM 1735 C C . LEU A 1 218 ? 11.907 7.969 -8.160 1.00 98.44 218 LEU A C 1
ATOM 1737 O O . LEU A 1 218 ? 12.065 7.098 -7.309 1.00 98.44 218 LEU A O 1
ATOM 1741 N N . THR A 1 219 ? 12.666 8.048 -9.252 1.00 98.62 219 THR A N 1
ATOM 1742 C CA . THR A 1 219 ? 13.749 7.107 -9.561 1.00 98.62 219 THR A CA 1
ATOM 1743 C C . THR A 1 219 ? 14.773 7.049 -8.426 1.00 98.62 219 THR A C 1
ATOM 1745 O O . THR A 1 219 ? 15.092 5.969 -7.939 1.00 98.62 219 THR A O 1
ATOM 1748 N N . GLY A 1 220 ? 15.234 8.206 -7.934 1.00 98.38 220 GLY A N 1
ATOM 1749 C CA . GLY A 1 220 ? 16.195 8.270 -6.830 1.00 98.38 220 GLY A CA 1
ATOM 1750 C C . GLY A 1 220 ? 15.673 7.667 -5.521 1.00 98.38 220 GLY A C 1
ATOM 1751 O O . GLY A 1 220 ? 16.425 6.991 -4.817 1.00 98.38 220 GLY A O 1
ATOM 1752 N N . GLN A 1 221 ? 14.393 7.869 -5.195 1.00 98.12 221 GLN A N 1
ATOM 1753 C CA . GLN A 1 221 ? 13.783 7.254 -4.014 1.00 98.12 221 GLN A CA 1
ATOM 1754 C C . GLN A 1 221 ? 13.628 5.739 -4.149 1.00 98.12 221 GLN A C 1
ATOM 1756 O O . GLN A 1 221 ? 13.923 5.026 -3.192 1.00 98.12 221 GLN A O 1
ATOM 1761 N N . ILE A 1 222 ? 13.222 5.236 -5.319 1.00 98.44 222 ILE A N 1
ATOM 1762 C CA . ILE A 1 222 ? 13.139 3.789 -5.569 1.00 98.44 222 ILE A CA 1
ATOM 1763 C C . ILE A 1 222 ? 14.526 3.154 -5.473 1.00 98.44 222 ILE A C 1
ATOM 1765 O O . ILE A 1 222 ? 14.686 2.151 -4.780 1.00 98.44 222 ILE A O 1
ATOM 1769 N N . GLN A 1 223 ? 15.538 3.776 -6.081 1.00 98.31 223 GLN A N 1
ATOM 1770 C CA . GLN A 1 223 ? 16.914 3.294 -6.007 1.00 98.31 223 GLN A CA 1
ATOM 1771 C C . GLN A 1 223 ? 17.417 3.262 -4.559 1.00 98.31 223 GLN A C 1
ATOM 1773 O O . GLN A 1 223 ? 17.933 2.247 -4.102 1.00 98.31 223 GLN A O 1
ATOM 1778 N N . THR A 1 224 ? 17.184 4.335 -3.796 1.00 97.88 224 THR A N 1
ATOM 1779 C CA . THR A 1 224 ? 17.553 4.390 -2.373 1.00 97.88 224 THR A CA 1
ATOM 1780 C C . THR A 1 224 ? 16.843 3.299 -1.571 1.00 97.88 224 THR A C 1
ATOM 1782 O O . THR A 1 224 ? 17.476 2.627 -0.756 1.00 97.88 224 THR A O 1
ATOM 1785 N N . ALA A 1 225 ? 15.546 3.084 -1.814 1.00 97.50 225 ALA A N 1
ATOM 1786 C CA . ALA A 1 225 ? 14.781 2.040 -1.142 1.00 97.50 225 ALA A CA 1
ATOM 1787 C C . ALA A 1 225 ? 15.297 0.631 -1.477 1.00 97.50 225 ALA A C 1
ATOM 1789 O O . ALA A 1 225 ? 15.312 -0.245 -0.613 1.00 97.50 225 ALA A O 1
ATOM 1790 N N . TRP A 1 226 ? 15.760 0.412 -2.708 1.00 97.94 226 TRP A N 1
ATOM 1791 C CA . TRP A 1 226 ? 16.345 -0.857 -3.128 1.00 97.94 226 TRP A CA 1
ATOM 1792 C C . TRP A 1 226 ? 17.750 -1.099 -2.562 1.00 97.94 226 TRP A C 1
ATOM 1794 O O . TRP A 1 226 ? 18.065 -2.212 -2.117 1.00 97.94 226 TRP A O 1
ATOM 1804 N N . ASP A 1 227 ? 18.591 -0.067 -2.552 1.00 97.81 227 ASP A N 1
ATOM 1805 C CA . ASP A 1 227 ? 19.959 -0.133 -2.035 1.00 97.81 227 ASP A CA 1
ATOM 1806 C C . ASP A 1 227 ? 19.974 -0.310 -0.513 1.00 97.81 227 ASP A C 1
ATOM 1808 O O . ASP A 1 227 ? 20.817 -1.022 0.028 1.00 97.81 227 ASP A O 1
ATOM 1812 N N . GLN A 1 228 ? 18.997 0.279 0.180 1.00 97.00 228 GLN A N 1
ATOM 1813 C CA . GLN A 1 228 ? 18.832 0.190 1.633 1.00 97.00 228 GLN A CA 1
ATOM 1814 C C . GLN A 1 228 ? 17.791 -0.853 2.065 1.00 97.00 228 GLN A C 1
ATOM 1816 O O . GLN A 1 228 ? 17.332 -0.818 3.211 1.00 97.00 228 GLN A O 1
ATOM 1821 N N . LYS A 1 229 ? 17.410 -1.787 1.180 1.00 97.12 229 LYS A N 1
ATOM 1822 C CA . LYS A 1 229 ? 16.302 -2.726 1.422 1.00 97.12 229 LYS A CA 1
ATOM 1823 C C . LYS A 1 229 ? 16.412 -3.481 2.743 1.00 97.12 229 LYS A C 1
ATOM 1825 O O . LYS A 1 229 ? 15.422 -3.572 3.456 1.00 97.12 229 LYS A O 1
ATOM 1830 N N . ASP A 1 230 ? 17.596 -3.963 3.115 1.00 97.00 230 ASP A N 1
ATOM 1831 C CA . ASP A 1 230 ? 17.766 -4.767 4.330 1.00 97.00 230 ASP A CA 1
ATOM 1832 C C . ASP A 1 230 ? 17.510 -3.934 5.594 1.00 97.00 230 ASP A C 1
ATOM 1834 O O . ASP A 1 230 ? 16.830 -4.385 6.520 1.00 97.00 230 ASP A O 1
ATOM 1838 N N . THR A 1 231 ? 17.980 -2.683 5.602 1.00 95.94 231 THR A N 1
ATOM 1839 C CA . THR A 1 231 ? 17.710 -1.714 6.672 1.00 95.94 231 THR A CA 1
ATOM 1840 C C . THR A 1 231 ? 16.223 -1.383 6.740 1.00 95.94 231 THR A C 1
ATOM 1842 O O . THR A 1 231 ? 15.626 -1.462 7.810 1.00 95.94 231 THR A O 1
ATOM 1845 N N . ILE A 1 232 ? 15.600 -1.086 5.595 1.00 94.81 232 ILE A N 1
ATOM 1846 C CA . ILE A 1 232 ? 14.168 -0.772 5.506 1.00 94.81 232 ILE A CA 1
ATOM 1847 C C . ILE A 1 232 ? 13.320 -1.940 6.011 1.00 94.81 232 ILE A C 1
ATOM 1849 O O . ILE A 1 232 ? 12.409 -1.739 6.809 1.00 94.81 232 ILE A O 1
ATOM 1853 N N . ILE A 1 233 ? 13.634 -3.168 5.600 1.00 95.06 233 ILE A N 1
ATOM 1854 C CA . ILE A 1 233 ? 12.933 -4.380 6.033 1.00 95.06 233 ILE A CA 1
ATOM 1855 C C . ILE A 1 233 ? 13.105 -4.596 7.541 1.00 95.06 233 ILE A C 1
ATOM 1857 O O . ILE A 1 233 ? 12.139 -4.924 8.233 1.00 95.06 233 ILE A O 1
ATOM 1861 N N . SER A 1 234 ? 14.312 -4.391 8.075 1.00 94.56 234 SER A N 1
ATOM 1862 C CA . SER A 1 234 ? 14.569 -4.466 9.517 1.00 94.56 234 SER A CA 1
ATOM 1863 C C . SER A 1 234 ? 13.733 -3.444 10.296 1.00 94.56 234 SER A C 1
ATOM 1865 O O . SER A 1 234 ? 13.072 -3.797 11.275 1.00 94.56 234 SER A O 1
ATOM 1867 N N . ASP A 1 235 ? 13.693 -2.194 9.837 1.00 92.19 235 ASP A N 1
ATOM 1868 C CA . ASP A 1 235 ? 12.916 -1.129 10.472 1.00 92.19 235 ASP A CA 1
ATOM 1869 C C . ASP A 1 235 ? 11.408 -1.388 10.383 1.00 92.19 235 ASP A C 1
ATOM 1871 O O . ASP A 1 235 ? 10.690 -1.220 11.374 1.00 92.19 235 ASP A O 1
ATOM 1875 N N . LEU A 1 236 ? 10.925 -1.868 9.231 1.00 92.25 236 LEU A N 1
ATOM 1876 C CA . LEU A 1 236 ? 9.539 -2.294 9.041 1.00 92.25 236 LEU A CA 1
ATOM 1877 C C . LEU A 1 236 ? 9.161 -3.395 10.033 1.00 92.25 236 LEU A C 1
ATOM 1879 O O . LEU A 1 236 ? 8.121 -3.285 10.681 1.00 92.25 236 LEU A O 1
ATOM 1883 N N . LYS A 1 237 ? 10.005 -4.417 10.229 1.00 91.69 237 LYS A N 1
ATOM 1884 C CA . LYS A 1 237 ? 9.772 -5.483 11.224 1.00 91.69 237 LYS A CA 1
ATOM 1885 C C . LYS A 1 237 ? 9.655 -4.943 12.645 1.00 91.69 237 LYS A C 1
ATOM 1887 O O . LYS A 1 237 ? 8.871 -5.466 13.431 1.00 91.69 237 LYS A O 1
ATOM 1892 N N . VAL A 1 238 ? 10.435 -3.925 13.004 1.00 91.75 238 VAL A N 1
ATOM 1893 C CA . VAL A 1 238 ? 10.377 -3.325 14.345 1.00 91.75 238 VAL A CA 1
ATOM 1894 C C . VAL A 1 238 ? 9.107 -2.494 14.507 1.00 91.75 238 VAL A C 1
ATOM 1896 O O . VAL A 1 238 ? 8.368 -2.694 15.470 1.00 91.75 238 VAL A O 1
ATOM 1899 N N . LYS A 1 239 ? 8.821 -1.594 13.563 1.00 88.12 239 LYS A N 1
ATOM 1900 C CA . LYS A 1 239 ? 7.707 -0.640 13.674 1.00 88.12 239 LYS A CA 1
ATOM 1901 C C . LYS A 1 239 ? 6.339 -1.280 13.452 1.00 88.12 239 LYS A C 1
ATOM 1903 O O . LYS A 1 239 ? 5.367 -0.893 14.098 1.00 88.12 239 LYS A O 1
ATOM 1908 N N . SER A 1 240 ? 6.258 -2.309 12.610 1.00 86.56 240 SER A N 1
ATOM 1909 C CA . SER A 1 240 ? 5.013 -3.054 12.391 1.00 86.56 240 SER A CA 1
ATOM 1910 C C . SER A 1 240 ? 4.564 -3.859 13.614 1.00 86.56 240 SER A C 1
ATOM 1912 O O . SER A 1 240 ? 3.372 -4.118 13.733 1.00 86.56 240 SER A O 1
ATOM 1914 N N . ARG A 1 241 ? 5.450 -4.200 14.568 1.00 89.06 241 ARG A N 1
ATOM 1915 C CA . ARG A 1 241 ? 5.069 -4.950 15.785 1.00 89.06 241 ARG A CA 1
ATOM 1916 C C . ARG A 1 241 ? 4.009 -4.233 16.612 1.00 89.06 241 ARG A C 1
ATOM 1918 O O . ARG A 1 241 ? 3.028 -4.855 17.012 1.00 89.06 241 ARG A O 1
ATOM 1925 N N . GLU A 1 242 ? 4.191 -2.938 16.865 1.00 87.94 242 GLU A N 1
ATOM 1926 C CA . GLU A 1 242 ? 3.211 -2.159 17.630 1.00 87.94 242 GLU A CA 1
ATOM 1927 C C . GLU A 1 242 ? 1.895 -2.034 16.857 1.00 87.94 242 GLU A C 1
ATOM 1929 O O . GLU A 1 242 ? 0.817 -2.254 17.412 1.00 87.94 242 GLU A O 1
ATOM 1934 N N . LEU A 1 243 ? 1.984 -1.731 15.559 1.00 88.62 243 LEU A N 1
ATOM 1935 C CA . LEU A 1 243 ? 0.813 -1.614 14.696 1.00 88.62 243 LEU A CA 1
ATOM 1936 C C . LEU A 1 243 ? 0.023 -2.921 14.631 1.00 88.62 243 LEU A C 1
ATOM 1938 O O . LEU A 1 243 ? -1.200 -2.902 14.680 1.00 88.62 243 LEU A O 1
ATOM 1942 N N . LYS A 1 244 ? 0.709 -4.057 14.602 1.00 90.62 244 LYS A N 1
ATOM 1943 C CA . LYS A 1 244 ? 0.096 -5.376 14.596 1.00 90.62 244 LYS A CA 1
ATOM 1944 C C . LYS A 1 244 ? -0.637 -5.694 15.893 1.00 90.62 244 LYS A C 1
ATOM 1946 O O . LYS A 1 244 ? -1.772 -6.155 15.841 1.00 90.62 244 LYS A O 1
ATOM 1951 N N . ILE A 1 245 ? -0.056 -5.375 17.053 1.00 91.50 245 ILE A N 1
ATOM 1952 C CA . ILE A 1 245 ? -0.769 -5.488 18.338 1.00 91.50 245 ILE A CA 1
ATOM 1953 C C . ILE A 1 245 ? -2.045 -4.635 18.294 1.00 91.50 245 ILE A C 1
ATOM 1955 O O . ILE A 1 245 ? -3.130 -5.103 18.637 1.00 91.50 245 ILE A O 1
ATOM 1959 N N . ARG A 1 246 ? -1.945 -3.400 17.789 1.00 92.62 246 ARG A N 1
ATOM 1960 C CA . ARG A 1 246 ? -3.105 -2.513 17.633 1.00 92.62 246 ARG A CA 1
ATOM 1961 C C . ARG A 1 246 ? -4.128 -3.014 16.608 1.00 92.62 246 ARG A C 1
ATOM 1963 O O . ARG A 1 246 ? -5.308 -2.700 16.746 1.00 92.62 246 ARG A O 1
ATOM 1970 N N . ALA A 1 247 ? -3.715 -3.778 15.600 1.00 94.31 247 ALA A N 1
ATOM 1971 C CA . ALA A 1 247 ? -4.599 -4.355 14.587 1.00 94.31 247 ALA A CA 1
ATOM 1972 C C . ALA A 1 247 ? -5.507 -5.464 15.149 1.00 94.31 247 ALA A C 1
ATOM 1974 O O . ALA A 1 247 ? -6.564 -5.729 14.575 1.00 94.31 247 ALA A O 1
ATOM 1975 N N . LEU A 1 248 ? -5.137 -6.074 16.284 1.00 94.00 248 LEU A N 1
ATOM 1976 C CA . LEU A 1 248 ? -5.927 -7.112 16.960 1.00 94.00 248 LEU A CA 1
ATOM 1977 C C . LEU A 1 248 ? -7.024 -6.545 17.876 1.00 94.00 248 LEU A C 1
ATOM 1979 O O . LEU A 1 248 ? -8.048 -7.199 18.081 1.00 94.00 248 LEU A O 1
ATOM 1983 N N . ILE A 1 249 ? -6.870 -5.305 18.355 1.00 95.44 249 ILE A N 1
ATOM 1984 C CA . ILE A 1 249 ? -7.818 -4.630 19.264 1.00 95.44 249 ILE A CA 1
ATOM 1985 C C . ILE A 1 249 ? -9.287 -4.705 18.792 1.00 95.44 249 ILE A C 1
ATOM 1987 O O . ILE A 1 249 ? -10.170 -5.006 19.602 1.00 95.44 249 ILE A O 1
ATOM 1991 N N . PRO A 1 250 ? -9.620 -4.457 17.509 1.00 94.19 250 PRO A N 1
ATOM 1992 C CA . PRO A 1 250 ? -11.002 -4.546 17.047 1.00 94.19 250 PRO A CA 1
ATOM 1993 C C . PRO A 1 250 ? -11.565 -5.969 17.125 1.00 94.19 250 PRO A C 1
ATOM 1995 O O . PRO A 1 250 ? -12.746 -6.139 17.438 1.00 94.19 250 PRO A O 1
ATOM 1998 N N . ALA A 1 251 ? -10.737 -6.990 16.876 1.00 93.81 251 ALA A N 1
ATOM 1999 C CA . ALA A 1 251 ? -11.133 -8.393 16.972 1.00 93.81 251 ALA A CA 1
ATOM 2000 C C . ALA A 1 251 ? -11.403 -8.790 18.429 1.00 93.81 251 ALA A C 1
ATOM 2002 O O . ALA A 1 251 ? -12.415 -9.430 18.721 1.00 93.81 251 ALA A O 1
ATOM 2003 N N . GLU A 1 252 ? -10.549 -8.348 19.354 1.00 94.25 252 GLU A N 1
ATOM 2004 C CA . GLU A 1 252 ? -10.740 -8.528 20.797 1.00 94.25 252 GLU A CA 1
ATOM 2005 C C . GLU A 1 252 ? -12.055 -7.885 21.255 1.00 94.25 252 GLU A C 1
ATOM 2007 O O . GLU A 1 252 ? -12.897 -8.545 21.871 1.00 94.25 252 GLU A O 1
ATOM 2012 N N . LYS A 1 253 ? -12.308 -6.634 20.845 1.00 94.25 253 LYS A N 1
ATOM 2013 C CA . LYS A 1 253 ? -13.563 -5.935 21.149 1.00 94.25 253 LYS A CA 1
ATOM 2014 C C . LYS A 1 253 ? -14.778 -6.644 20.544 1.00 94.25 253 LYS A C 1
ATOM 2016 O O . LYS A 1 253 ? -15.825 -6.736 21.187 1.00 94.25 253 LYS A O 1
ATOM 2021 N N . ALA A 1 254 ? -14.666 -7.173 19.326 1.00 93.81 254 ALA A N 1
ATOM 2022 C CA . ALA A 1 254 ? -15.727 -7.973 18.719 1.00 93.81 254 ALA A CA 1
ATOM 2023 C C . ALA A 1 254 ? -16.014 -9.237 19.547 1.00 93.81 254 ALA A C 1
ATOM 2025 O O . ALA A 1 254 ? -17.179 -9.553 19.805 1.00 93.81 254 ALA A O 1
ATOM 2026 N N . GLN A 1 255 ? -14.969 -9.928 20.011 1.00 93.44 255 GLN A N 1
ATOM 2027 C CA . GLN A 1 255 ? -15.092 -11.126 20.838 1.00 93.44 255 GLN A CA 1
ATOM 2028 C C . GLN A 1 255 ? -15.782 -10.832 22.181 1.00 93.44 255 GLN A C 1
ATOM 2030 O O . GLN A 1 255 ? -16.677 -11.583 22.576 1.00 93.44 255 GLN A O 1
ATOM 2035 N N . GLU A 1 256 ? -15.424 -9.735 22.856 1.00 92.69 256 GLU A N 1
ATOM 2036 C CA . GLU A 1 256 ? -16.090 -9.264 24.082 1.00 92.69 256 GLU A CA 1
ATOM 2037 C C . GLU A 1 256 ? -17.597 -9.060 23.856 1.00 92.69 256 GLU A C 1
ATOM 2039 O O . GLU A 1 256 ? -18.435 -9.632 24.560 1.00 92.69 256 GLU A O 1
ATOM 2044 N N . LEU A 1 257 ? -17.959 -8.315 22.805 1.00 91.00 257 LEU A N 1
ATOM 2045 C CA . LEU A 1 257 ? -19.354 -7.999 22.494 1.00 91.00 257 LEU A CA 1
ATOM 2046 C C . LEU A 1 257 ? -20.192 -9.246 22.169 1.00 91.00 257 LEU A C 1
ATOM 2048 O O . LEU A 1 257 ? -21.391 -9.269 22.486 1.00 91.00 257 LEU A O 1
ATOM 2052 N N . LEU A 1 258 ? -19.579 -10.260 21.545 1.00 90.06 258 LEU A N 1
ATOM 2053 C CA . LEU A 1 258 ? -20.199 -11.552 21.240 1.00 90.06 258 LEU A CA 1
ATOM 2054 C C . LEU A 1 258 ? -20.387 -12.417 22.496 1.00 90.06 258 LEU A C 1
ATOM 2056 O O . LEU A 1 258 ? -21.477 -12.965 22.683 1.00 90.06 258 LEU A O 1
ATOM 2060 N N . LYS A 1 259 ? -19.379 -12.505 23.377 1.00 86.88 259 LYS A N 1
ATOM 2061 C CA . LYS A 1 259 ? -19.444 -13.268 24.642 1.00 86.88 259 LYS A CA 1
ATOM 2062 C C . LYS A 1 259 ? -20.554 -12.757 25.561 1.00 86.88 259 LYS A C 1
ATOM 2064 O O . LYS A 1 259 ? -21.365 -13.551 26.042 1.00 86.88 259 LYS A O 1
ATOM 2069 N N . ASP A 1 260 ? -20.672 -11.441 25.718 1.00 75.50 260 ASP A N 1
ATOM 2070 C CA . ASP A 1 260 ? -21.760 -10.812 26.479 1.00 75.50 260 ASP A CA 1
ATOM 2071 C C . ASP A 1 260 ? -23.154 -11.218 25.983 1.00 75.50 260 ASP A C 1
ATOM 2073 O O . ASP A 1 260 ? -24.103 -11.337 26.758 1.00 75.50 260 ASP A O 1
ATOM 2077 N N . ASN A 1 261 ? -23.297 -11.391 24.666 1.00 70.69 261 ASN A N 1
ATOM 2078 C CA . ASN A 1 261 ? -24.571 -11.718 24.036 1.00 70.69 261 ASN A CA 1
ATOM 2079 C C . ASN A 1 261 ? -24.937 -13.202 24.198 1.00 70.69 261 ASN A C 1
ATOM 2081 O O . ASN A 1 261 ? -26.113 -13.557 24.198 1.00 70.69 261 ASN A O 1
ATOM 2085 N N . LEU A 1 262 ? -23.936 -14.076 24.332 1.00 69.12 262 LEU A N 1
ATOM 2086 C CA . LEU A 1 262 ? -24.143 -15.485 24.663 1.00 69.12 262 LEU A CA 1
ATOM 2087 C C . LEU A 1 262 ? -24.541 -15.642 26.137 1.00 69.12 262 LEU A C 1
ATOM 2089 O O . LEU A 1 262 ? -25.505 -16.343 26.435 1.00 69.12 262 LEU A O 1
ATOM 2093 N N . LEU A 1 263 ? -23.871 -14.925 27.046 1.00 61.25 263 LEU A N 1
ATOM 2094 C CA . LEU A 1 263 ? -24.194 -14.931 28.477 1.00 61.25 263 LEU A CA 1
ATOM 2095 C C . LEU A 1 263 ? -25.585 -14.354 28.780 1.00 61.25 263 LEU A C 1
ATOM 2097 O O . LEU A 1 263 ? -26.263 -14.847 29.678 1.00 61.25 263 LEU A O 1
ATOM 2101 N N . SER A 1 264 ? -26.033 -13.330 28.047 1.00 59.69 264 SER A N 1
ATOM 2102 C CA . SER A 1 264 ? -27.374 -12.756 28.230 1.00 59.69 264 SER A CA 1
ATOM 2103 C C . SER A 1 264 ? -28.492 -13.683 27.746 1.00 59.69 264 SER A C 1
ATOM 2105 O O . SER A 1 264 ? -29.555 -13.707 28.360 1.00 59.69 264 SER A O 1
ATOM 2107 N N . LYS A 1 265 ? -28.246 -14.473 26.693 1.00 59.75 265 LYS A N 1
ATOM 2108 C CA . LYS A 1 265 ? -29.176 -15.502 26.205 1.00 59.75 265 LYS A CA 1
ATOM 2109 C C . LYS A 1 265 ? -29.220 -16.740 27.094 1.00 59.75 265 LYS A C 1
ATOM 2111 O O . LYS A 1 265 ? -30.279 -17.326 27.224 1.00 59.75 265 LYS A O 1
ATOM 2116 N N . ALA A 1 266 ? -28.102 -17.127 27.708 1.00 53.03 266 ALA A N 1
ATOM 2117 C CA . ALA A 1 266 ? -28.049 -18.279 28.613 1.00 53.03 266 ALA A CA 1
ATOM 2118 C C . ALA A 1 266 ? -28.745 -18.034 29.968 1.00 53.03 266 ALA A C 1
ATOM 2120 O O . ALA A 1 266 ? -28.982 -18.978 30.715 1.00 53.03 266 ALA A O 1
ATOM 2121 N N . LYS A 1 267 ? -29.038 -16.770 30.306 1.00 49.00 267 LYS A N 1
ATOM 2122 C CA . LYS A 1 267 ? -29.756 -16.364 31.527 1.00 49.00 267 LYS A CA 1
ATOM 2123 C C . LYS A 1 267 ? -31.261 -16.125 31.311 1.00 49.00 267 LYS A C 1
ATOM 2125 O O . LYS A 1 267 ? -31.927 -15.719 32.261 1.00 49.00 267 LYS A O 1
ATOM 2130 N N . GLN A 1 268 ? -31.764 -16.305 30.088 1.00 42.66 268 GLN A N 1
ATOM 2131 C CA . GLN A 1 268 ? -33.189 -16.232 29.730 1.00 42.66 268 GLN A CA 1
ATOM 2132 C C . GLN A 1 268 ? -33.740 -17.636 29.526 1.00 42.66 268 GLN A C 1
ATOM 2134 O O . GLN A 1 268 ? -34.917 -17.835 29.890 1.00 42.66 268 GLN A O 1
#